Protein AF-A0A977KBN5-F1 (afdb_monomer)

pLDDT: mean 91.45, std 11.01, range [51.0, 98.81]

Nearest PDB structures (foldseek):
  2dc1-assembly1_B  TM=8.753E-01  e=9.098E-17  Archaeoglobus fulgidus
  1j5p-assembly1_A  TM=8.127E-01  e=2.759E-17  Thermotoga maritima
  4nhe-assembly2_C  TM=5.218E-01  e=1.752E-06  Streptococcus pneumoniae TIGR4
  5b3v-assembly3_C  TM=4.723E-01  e=5.776E-06  Synechocystis sp. PCC 6803 substr. Kazusa
  3uuw-assembly1_D  TM=4.488E-01  e=6.131E-06  Clostridioides difficile 630

Organism: NCBI:txid940294

Radius of gyration: 18.59 Å; Cα contacts (8 Å, |Δi|>4): 564; chains: 1; bounding box: 51×38×51 Å

Solvent-accessible surface area (backbone atoms only — not comparable to full-atom values): 14218 Å² total; per-residue (Å²): 131,39,30,37,35,31,35,24,58,49,75,49,45,50,50,47,47,51,34,38,75,72,63,77,42,85,65,77,43,47,36,34,32,56,60,68,75,44,49,53,58,45,33,76,68,37,74,80,58,39,79,49,54,70,83,57,52,46,76,45,72,45,51,32,32,44,38,53,54,43,62,74,52,43,70,64,45,51,62,43,32,20,57,51,39,17,37,32,38,39,59,56,37,16,59,58,46,37,64,69,56,37,50,50,50,52,53,39,28,72,74,38,66,11,44,82,42,68,40,48,30,70,57,74,65,43,46,61,39,37,72,46,38,83,45,90,75,50,43,46,38,40,37,44,36,28,27,46,81,70,41,43,68,61,32,54,75,70,71,49,85,76,68,89,79,56,85,66,71,42,78,77,42,76,44,58,38,43,64,47,25,62,73,47,68,67,80,53,23,40,56,42,35,52,29,62,31,37,74,43,83,33,42,29,35,38,30,32,24,67,87,47,93,31,40,35,30,35,35,40,40,40,44,100,88,49,77,49,77,47,75,50,76,35,60,40,37,90,94,42,64,65,42,43,53,52,36,32,55,25,46,49,55,47,48,42,47,63,59,66,61,55,92,75,78,88,106

Structure (mmCIF, N/CA/C/O backbone):
data_AF-A0A977KBN5-F1
#
_entry.id   AF-A0A977KBN5-F1
#
loop_
_atom_site.group_PDB
_atom_site.id
_atom_site.type_symbol
_atom_site.label_atom_id
_atom_site.label_alt_id
_atom_site.label_comp_id
_atom_site.label_asym_id
_atom_site.label_entity_id
_atom_site.label_seq_id
_atom_site.pdbx_PDB_ins_code
_atom_site.Cartn_x
_atom_site.Cartn_y
_atom_site.Cartn_z
_atom_site.occupancy
_atom_site.B_iso_or_equiv
_atom_site.auth_seq_id
_atom_site.auth_comp_id
_atom_site.auth_asym_id
_atom_site.auth_atom_id
_atom_site.pdbx_PDB_model_num
ATOM 1 N N . MET A 1 1 ? -20.636 4.079 15.190 1.00 85.38 1 MET A N 1
ATOM 2 C CA . MET A 1 1 ? -19.446 4.882 15.529 1.00 85.38 1 MET A CA 1
ATOM 3 C C . MET A 1 1 ? -18.318 4.422 14.620 1.00 85.38 1 MET A C 1
ATOM 5 O O . MET A 1 1 ? -18.136 3.218 14.506 1.00 85.38 1 MET A O 1
ATOM 9 N N . ARG A 1 2 ? -17.652 5.342 13.920 1.00 94.06 2 ARG A N 1
ATOM 10 C CA . ARG A 1 2 ? -16.531 5.088 13.007 1.00 94.06 2 ARG A CA 1
ATOM 11 C C . ARG A 1 2 ? -15.238 5.096 13.806 1.00 94.06 2 ARG A C 1
ATOM 13 O O . ARG A 1 2 ? -14.757 6.161 14.191 1.00 94.06 2 ARG A O 1
ATOM 20 N N . GLU A 1 3 ? -14.712 3.912 14.069 1.00 97.44 3 GLU A N 1
ATOM 21 C CA . GLU A 1 3 ? -13.461 3.725 14.801 1.00 97.44 3 GLU A CA 1
ATOM 22 C C . GLU A 1 3 ? -12.365 3.303 13.816 1.00 97.44 3 GLU A C 1
ATOM 24 O O . GLU A 1 3 ? -12.532 2.326 13.082 1.00 97.44 3 GLU A O 1
ATOM 29 N N . LEU A 1 4 ? -11.267 4.059 13.771 1.00 98.56 4 LEU A N 1
ATOM 30 C CA . LEU A 1 4 ? -10.108 3.793 12.914 1.00 98.56 4 LEU A CA 1
ATOM 31 C C . LEU A 1 4 ? -8.922 3.375 13.776 1.00 98.56 4 LEU A C 1
ATOM 33 O O . LEU A 1 4 ? -8.554 4.109 14.692 1.00 98.56 4 LEU A O 1
ATOM 37 N N . LEU A 1 5 ? -8.292 2.253 13.440 1.00 98.81 5 LEU A N 1
ATOM 38 C CA . LEU A 1 5 ? -6.972 1.895 13.949 1.00 98.81 5 LEU A CA 1
ATOM 39 C C . LEU A 1 5 ? -5.894 2.251 12.918 1.00 98.81 5 LEU A C 1
ATOM 41 O O . LEU A 1 5 ? -5.964 1.802 11.776 1.00 98.81 5 LEU A O 1
ATOM 45 N N . LEU A 1 6 ? -4.877 3.003 13.335 1.00 98.75 6 LEU A N 1
ATOM 46 C CA . LEU A 1 6 ? -3.609 3.157 12.623 1.00 98.75 6 LEU A CA 1
ATOM 47 C C . LEU A 1 6 ? -2.600 2.157 13.202 1.00 98.75 6 LEU A C 1
ATOM 49 O O . LEU A 1 6 ? -2.146 2.306 14.336 1.00 98.75 6 LEU A O 1
ATOM 53 N N . PHE A 1 7 ? -2.282 1.109 12.448 1.00 98.56 7 PHE A N 1
ATOM 54 C CA . PHE A 1 7 ? -1.290 0.113 12.840 1.00 98.56 7 PHE A CA 1
ATOM 55 C C . PHE A 1 7 ? 0.046 0.469 12.175 1.00 98.56 7 PHE A C 1
ATOM 57 O O . PHE A 1 7 ? 0.251 0.182 10.995 1.00 98.56 7 PHE A O 1
ATOM 64 N N . GLY A 1 8 ? 0.914 1.149 12.929 1.00 97.00 8 GLY A N 1
ATOM 65 C CA . GLY A 1 8 ? 2.086 1.897 12.456 1.00 97.00 8 GLY A CA 1
ATOM 66 C C . GLY A 1 8 ? 1.813 3.405 12.311 1.00 97.00 8 GLY A C 1
ATOM 67 O O . GLY A 1 8 ? 0.686 3.813 12.022 1.00 97.00 8 GLY A O 1
ATOM 68 N N . LEU A 1 9 ? 2.840 4.247 12.504 1.00 94.94 9 LEU A N 1
ATOM 69 C CA . LEU A 1 9 ? 2.752 5.715 12.403 1.00 94.94 9 LEU A CA 1
ATOM 70 C C . LEU A 1 9 ? 3.943 6.335 11.643 1.00 94.94 9 LEU A C 1
ATOM 72 O O . LEU A 1 9 ? 4.607 7.263 12.103 1.00 94.94 9 LEU A O 1
ATOM 76 N N . GLY A 1 10 ? 4.160 5.862 10.414 1.00 92.62 10 GLY A N 1
ATOM 77 C CA . GLY A 1 10 ? 5.059 6.513 9.455 1.00 92.62 10 GLY A CA 1
ATOM 78 C C . GLY A 1 10 ? 4.461 7.772 8.791 1.00 92.62 10 GLY A C 1
ATOM 79 O O . GLY A 1 10 ? 3.348 8.189 9.132 1.00 92.62 10 GLY A O 1
ATOM 80 N N . PRO A 1 11 ? 5.141 8.342 7.774 1.00 94.25 11 PRO A N 1
ATOM 81 C CA . PRO A 1 11 ? 4.711 9.563 7.074 1.00 94.25 11 PRO A CA 1
ATOM 82 C C . PRO A 1 11 ? 3.263 9.514 6.560 1.00 94.25 11 PRO A C 1
ATOM 84 O O . PRO A 1 11 ? 2.493 10.460 6.726 1.00 94.25 11 PRO A O 1
ATOM 87 N N . ILE A 1 12 ? 2.849 8.360 6.023 1.00 95.12 12 ILE A N 1
ATOM 88 C CA . ILE A 1 12 ? 1.475 8.115 5.557 1.00 95.12 12 ILE A CA 1
ATOM 89 C C . ILE A 1 12 ? 0.460 8.241 6.703 1.00 95.12 12 ILE A C 1
ATOM 91 O O . ILE A 1 12 ? -0.580 8.876 6.535 1.00 95.12 12 ILE A O 1
ATOM 95 N N . GLY A 1 13 ? 0.755 7.661 7.870 1.00 96.69 13 GLY A N 1
ATOM 96 C CA . GLY A 1 13 ? -0.127 7.712 9.037 1.00 96.69 13 GLY A CA 1
ATOM 97 C C . GLY A 1 13 ? -0.295 9.135 9.563 1.00 96.69 13 GLY A C 1
ATOM 98 O O . GLY A 1 13 ? -1.413 9.561 9.849 1.00 96.69 13 GLY A O 1
ATOM 99 N N . LEU A 1 14 ? 0.797 9.903 9.612 1.00 96.75 14 LEU A N 1
ATOM 100 C CA . LEU A 1 14 ? 0.758 11.309 10.017 1.00 96.75 14 LEU A CA 1
ATOM 101 C C . LEU A 1 14 ? -0.065 12.160 9.040 1.00 96.75 14 LEU A C 1
ATOM 103 O O . LEU A 1 14 ? -0.866 12.986 9.481 1.00 96.75 14 LEU A O 1
ATOM 107 N N . GLU A 1 15 ? 0.060 11.936 7.731 1.00 97.00 15 GLU A N 1
ATOM 108 C CA . GLU A 1 15 ? -0.753 12.645 6.736 1.00 97.00 15 GLU A CA 1
ATOM 109 C C . GLU A 1 15 ? -2.242 12.272 6.841 1.00 97.00 15 GLU A C 1
ATOM 111 O O . GLU A 1 15 ? -3.109 13.141 6.730 1.00 97.00 15 GLU A O 1
ATOM 116 N N . VAL A 1 16 ? -2.561 11.012 7.163 1.00 97.81 16 VAL A N 1
ATOM 117 C CA . VAL A 1 16 ? -3.941 10.596 7.461 1.00 97.81 16 VAL A CA 1
ATOM 118 C C . VAL A 1 16 ? -4.491 11.340 8.680 1.00 97.81 16 VAL A C 1
ATOM 120 O O . VAL A 1 16 ? -5.616 11.840 8.632 1.00 97.81 16 VAL A O 1
ATOM 123 N N . LEU A 1 17 ? -3.703 11.499 9.747 1.00 98.19 17 LEU A N 1
ATOM 124 C CA . LEU A 1 17 ? -4.104 12.296 10.912 1.00 98.19 17 LEU A CA 1
ATOM 125 C C . LEU A 1 17 ? -4.353 13.765 10.542 1.00 98.19 17 LEU A C 1
ATOM 127 O O . LEU A 1 17 ? -5.356 14.339 10.968 1.00 98.19 17 LEU A O 1
ATOM 131 N N . ARG A 1 18 ? -3.501 14.367 9.701 1.00 97.50 18 ARG A N 1
ATOM 132 C CA . ARG A 1 18 ? -3.706 15.739 9.193 1.00 97.50 18 ARG A CA 1
ATOM 133 C C . ARG A 1 18 ? -4.971 15.861 8.351 1.00 97.50 18 ARG A C 1
ATOM 135 O O . ARG A 1 18 ? -5.663 16.873 8.416 1.00 97.50 18 ARG A O 1
ATOM 142 N N . ALA A 1 19 ? -5.297 14.849 7.559 1.00 96.88 19 ALA A N 1
ATOM 143 C CA . ALA A 1 19 ? -6.531 14.833 6.788 1.00 96.88 19 ALA A CA 1
ATOM 144 C C . ALA A 1 19 ? -7.772 14.747 7.693 1.00 96.88 19 ALA A C 1
ATOM 146 O O . ALA A 1 19 ? -8.770 15.416 7.418 1.00 96.88 19 ALA A O 1
ATOM 147 N N . ILE A 1 20 ? -7.700 13.997 8.798 1.00 97.12 20 ILE A N 1
ATOM 148 C CA . ILE A 1 20 ? -8.765 13.944 9.812 1.00 97.12 20 ILE A CA 1
ATOM 149 C C . ILE A 1 20 ? -8.960 15.321 10.461 1.00 97.12 20 ILE A C 1
ATOM 151 O O . ILE A 1 20 ? -10.093 15.794 10.538 1.00 97.12 20 ILE A O 1
ATOM 155 N N . THR A 1 21 ? -7.887 16.013 10.869 1.00 97.44 21 THR A N 1
ATOM 156 C CA . THR A 1 21 ? -8.008 17.352 11.487 1.00 97.44 21 THR A CA 1
ATOM 157 C C . THR A 1 21 ? -8.544 18.410 10.525 1.00 97.44 21 THR A C 1
ATOM 159 O O . THR A 1 21 ? -9.256 19.317 10.949 1.00 97.44 21 THR A O 1
ATOM 162 N N . LYS A 1 22 ? -8.272 18.263 9.224 1.00 96.94 22 LYS A N 1
ATOM 163 C CA . LYS A 1 22 ? -8.835 19.096 8.148 1.00 96.94 22 LYS A CA 1
ATOM 164 C C . LYS A 1 22 ? -10.270 18.712 7.752 1.00 96.94 22 LYS A C 1
ATOM 166 O O . LYS A 1 22 ? -10.846 19.358 6.882 1.00 96.94 22 LYS A O 1
ATOM 171 N N . GLY A 1 23 ? -10.850 17.664 8.342 1.00 94.62 23 GLY A N 1
ATOM 172 C CA . GLY A 1 23 ? -12.210 17.204 8.040 1.00 94.62 23 GLY A CA 1
ATOM 173 C C . GLY A 1 23 ? -12.362 16.455 6.710 1.00 94.62 23 GLY A C 1
ATOM 174 O O . GLY A 1 23 ? -13.486 16.261 6.250 1.00 94.62 23 GLY A O 1
ATOM 175 N N . LEU A 1 24 ? -11.259 16.018 6.092 1.00 94.19 24 LEU A N 1
ATOM 176 C CA . LEU A 1 24 ? -11.269 15.260 4.832 1.00 94.19 24 LEU A CA 1
ATOM 177 C C . LEU A 1 24 ? -11.676 13.791 5.021 1.00 94.19 24 LEU A C 1
ATOM 179 O O . LEU A 1 24 ? -12.119 13.151 4.066 1.00 94.19 24 LEU A O 1
ATOM 183 N N . LEU A 1 25 ? -11.532 13.271 6.242 1.00 94.31 25 LEU A N 1
ATOM 184 C CA . LEU A 1 25 ? -11.964 11.937 6.643 1.00 94.31 25 LEU A CA 1
ATOM 185 C C . LEU A 1 25 ? -12.726 12.030 7.965 1.00 94.31 25 LEU A C 1
ATOM 187 O O . LEU A 1 25 ? -12.180 12.492 8.969 1.00 94.31 25 LEU A O 1
ATOM 191 N N . LYS A 1 26 ? -13.985 11.587 7.980 1.00 93.38 26 LYS A N 1
ATOM 192 C CA . LYS A 1 26 ? -14.812 11.640 9.188 1.00 93.38 26 LYS A CA 1
ATOM 193 C C . LYS A 1 26 ? -14.632 10.374 10.027 1.00 93.38 26 LYS A C 1
ATOM 195 O O . LYS A 1 26 ? -15.074 9.295 9.637 1.00 93.38 26 LYS A O 1
ATOM 200 N N . VAL A 1 27 ? -14.042 10.527 11.209 1.00 95.81 27 VAL A N 1
ATOM 201 C CA . VAL A 1 27 ? -13.802 9.443 12.173 1.00 95.81 27 VAL A CA 1
ATOM 202 C C . VAL A 1 27 ? -14.256 9.896 13.559 1.00 95.81 27 VAL A C 1
ATOM 204 O O . VAL A 1 27 ? -14.029 11.045 13.931 1.00 95.81 27 VAL A O 1
ATOM 207 N N . ASP A 1 28 ? -14.898 9.010 14.320 1.00 96.62 28 ASP A N 1
ATOM 208 C CA . ASP A 1 28 ? -15.404 9.334 15.659 1.00 96.62 28 ASP A CA 1
ATOM 209 C C . ASP A 1 28 ? -14.343 9.057 16.743 1.00 96.62 28 ASP A C 1
ATOM 211 O O . ASP A 1 28 ? -14.229 9.818 17.704 1.00 96.62 28 ASP A O 1
ATOM 215 N N . LYS A 1 29 ? -13.532 8.000 16.574 1.00 98.06 29 LYS A N 1
ATOM 216 C CA . LYS A 1 29 ? -12.355 7.709 17.411 1.00 98.06 29 LYS A CA 1
ATOM 217 C C . LYS A 1 29 ? -11.191 7.184 16.581 1.00 98.06 29 LYS A C 1
ATOM 219 O O . LYS A 1 29 ? -11.383 6.344 15.702 1.00 98.06 29 LYS A O 1
ATOM 224 N N . VAL A 1 30 ? -9.987 7.642 16.913 1.00 98.56 30 VAL A N 1
ATOM 225 C CA . VAL A 1 30 ? -8.745 7.186 16.285 1.00 98.56 30 VAL A CA 1
ATOM 226 C C . VAL A 1 30 ? -7.883 6.503 17.334 1.00 98.56 30 VAL A C 1
ATOM 228 O O . VAL A 1 30 ? -7.583 7.085 18.379 1.00 98.56 30 VAL A O 1
ATOM 231 N N . TYR A 1 31 ? -7.489 5.278 17.020 1.00 98.69 31 TYR A N 1
ATOM 232 C CA . TYR A 1 31 ? -6.563 4.465 17.784 1.00 98.69 31 TYR A CA 1
ATOM 233 C C . TYR A 1 31 ? -5.248 4.348 17.018 1.00 98.69 31 TYR A C 1
ATOM 235 O O . TYR A 1 31 ? -5.253 4.360 15.785 1.00 98.69 31 TYR A O 1
ATOM 243 N N . ALA A 1 32 ?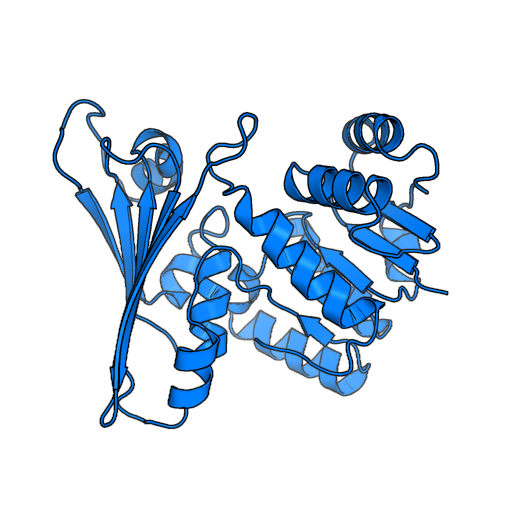 -4.133 4.200 17.722 1.00 98.62 32 ALA A N 1
ATOM 244 C CA . ALA A 1 32 ? -2.851 3.895 17.107 1.00 98.62 32 ALA A CA 1
ATOM 245 C C . ALA A 1 32 ? -2.061 2.868 17.909 1.00 98.62 32 ALA A C 1
ATOM 247 O O . ALA A 1 32 ? -2.086 2.867 19.138 1.00 98.62 32 ALA A O 1
ATOM 248 N N . VAL A 1 33 ? -1.330 2.038 17.175 1.00 98.44 33 VAL A N 1
ATOM 249 C CA . VAL A 1 33 ? -0.325 1.114 17.696 1.00 98.44 33 VAL A CA 1
ATOM 250 C C . VAL A 1 33 ? 0.974 1.425 16.966 1.00 98.44 33 VAL A C 1
ATOM 252 O O . VAL A 1 33 ? 1.059 1.231 15.753 1.00 98.44 33 VAL A O 1
ATOM 255 N N . ALA A 1 34 ? 1.957 1.966 17.677 1.00 97.50 34 ALA A N 1
ATOM 256 C CA . ALA A 1 34 ? 3.258 2.352 17.136 1.00 97.50 34 ALA A CA 1
ATOM 257 C C . ALA A 1 34 ? 4.261 2.561 18.286 1.00 97.50 34 ALA A C 1
ATOM 259 O O . ALA A 1 34 ? 3.838 2.678 19.439 1.00 97.50 34 ALA A O 1
ATOM 260 N N . PRO A 1 35 ? 5.576 2.659 18.013 1.00 95.88 35 PRO A N 1
ATOM 261 C CA . PRO A 1 35 ? 6.551 3.068 19.017 1.00 95.88 35 PRO A CA 1
ATOM 262 C C . PRO A 1 35 ? 6.165 4.386 19.703 1.00 95.88 35 PRO A C 1
ATOM 264 O O . PRO A 1 35 ? 5.672 5.317 19.063 1.00 95.88 35 PRO A O 1
ATOM 267 N N . HIS A 1 36 ? 6.468 4.503 20.997 1.00 93.50 36 HIS A N 1
ATOM 268 C CA . HIS A 1 36 ? 6.061 5.648 21.821 1.00 93.50 36 HIS A CA 1
ATOM 269 C C . HIS A 1 36 ? 6.465 7.016 21.232 1.00 93.50 36 HIS A C 1
ATOM 271 O O . HIS A 1 36 ? 5.697 7.976 21.275 1.00 93.50 36 HIS A O 1
ATOM 277 N N . ALA A 1 37 ? 7.648 7.102 20.613 1.00 94.06 37 ALA A N 1
ATOM 278 C CA . ALA A 1 37 ? 8.122 8.326 19.963 1.00 94.06 37 ALA A CA 1
ATOM 279 C C . ALA A 1 37 ? 7.262 8.746 18.753 1.00 94.06 37 ALA A C 1
ATOM 281 O O . ALA A 1 37 ? 7.086 9.940 18.507 1.00 94.06 37 ALA A O 1
ATOM 282 N N . GLU A 1 38 ? 6.709 7.790 18.003 1.00 95.69 38 GLU A N 1
ATOM 283 C CA . GLU A 1 38 ? 5.802 8.069 16.883 1.00 95.69 38 GLU A CA 1
ATOM 284 C C . GLU A 1 38 ? 4.421 8.497 17.389 1.00 95.69 38 GLU A C 1
ATOM 286 O O . GLU A 1 38 ? 3.838 9.448 16.864 1.00 95.69 38 GLU A O 1
ATOM 291 N N . ILE A 1 39 ? 3.931 7.867 18.463 1.00 97.75 39 ILE A N 1
ATOM 292 C CA . ILE A 1 39 ? 2.679 8.256 19.128 1.00 97.75 39 ILE A CA 1
ATOM 293 C C . ILE A 1 39 ? 2.755 9.698 19.644 1.00 97.75 39 ILE A C 1
ATOM 295 O O . ILE A 1 39 ? 1.794 10.453 19.484 1.00 97.75 39 ILE A O 1
ATOM 299 N N . ALA A 1 40 ? 3.885 10.105 20.232 1.00 96.69 40 ALA A N 1
ATOM 300 C CA . ALA A 1 40 ? 4.083 11.473 20.709 1.00 96.69 40 ALA A CA 1
ATOM 301 C C . ALA A 1 40 ? 3.909 12.499 19.573 1.00 96.69 40 ALA A C 1
ATOM 303 O O . ALA A 1 40 ? 3.083 13.404 19.691 1.00 96.69 40 ALA A O 1
ATOM 304 N N . LYS A 1 41 ? 4.584 12.290 18.433 1.00 95.88 41 LYS A N 1
ATOM 305 C CA . LYS A 1 41 ? 4.429 13.128 17.227 1.00 95.88 41 LYS A CA 1
ATOM 306 C C . LYS A 1 41 ? 2.994 13.121 16.702 1.00 95.88 41 LYS A C 1
ATOM 308 O O . LYS A 1 41 ? 2.455 14.154 16.317 1.00 95.88 41 LYS A O 1
ATOM 313 N N . ALA A 1 42 ? 2.345 11.961 16.694 1.00 97.69 42 ALA A N 1
ATOM 314 C CA . ALA A 1 42 ? 0.967 11.836 16.240 1.00 97.69 42 ALA A CA 1
ATOM 315 C C . ALA A 1 42 ? -0.026 12.591 17.143 1.00 97.69 42 ALA A C 1
ATOM 317 O O . ALA A 1 42 ? -0.985 13.176 16.635 1.00 97.69 42 ALA A O 1
ATOM 318 N N . ARG A 1 43 ? 0.220 12.650 18.459 1.00 98.25 43 ARG A N 1
ATOM 319 C CA . ARG A 1 43 ? -0.583 13.431 19.417 1.00 98.25 43 ARG A CA 1
ATOM 320 C C . ARG A 1 43 ? -0.421 14.942 19.250 1.00 98.25 43 ARG A C 1
ATOM 322 O O . ARG A 1 43 ? -1.373 15.662 19.534 1.00 98.25 43 ARG A O 1
ATOM 329 N N . GLU A 1 44 ? 0.710 15.428 18.738 1.00 97.88 44 GLU A N 1
ATOM 330 C CA . GLU A 1 44 ? 0.848 16.844 18.349 1.00 97.88 44 GLU A CA 1
ATOM 331 C C . GLU A 1 44 ? -0.116 17.215 17.209 1.00 97.88 44 GLU A C 1
ATOM 333 O O . GLU A 1 44 ? -0.614 18.337 17.148 1.00 97.88 44 GLU A O 1
ATOM 338 N N . ILE A 1 45 ? -0.417 16.262 16.319 1.00 98.00 45 ILE A N 1
ATOM 339 C CA . ILE A 1 45 ? -1.364 16.441 15.210 1.00 98.00 45 ILE A CA 1
ATOM 340 C C . ILE A 1 45 ? -2.801 16.236 15.692 1.00 98.00 45 ILE A C 1
ATOM 342 O O . ILE A 1 45 ? -3.674 17.057 15.414 1.00 98.00 45 ILE A O 1
ATOM 346 N N . LEU A 1 46 ? -3.056 15.134 16.400 1.00 98.00 46 LEU A N 1
ATOM 347 C CA . LEU A 1 46 ? -4.371 14.750 16.901 1.00 98.00 46 LEU A CA 1
ATOM 348 C C . LEU A 1 46 ? -4.289 14.429 18.405 1.00 98.00 46 LEU A C 1
ATOM 350 O O . LEU A 1 46 ? -4.130 13.264 18.774 1.00 98.00 46 LEU A O 1
ATOM 354 N N . PRO A 1 47 ? -4.481 15.421 19.297 1.00 97.69 47 PRO A N 1
ATOM 355 C CA . PRO A 1 47 ? -4.345 15.224 20.747 1.00 97.69 47 PRO A CA 1
ATOM 356 C C . PRO A 1 47 ? -5.281 14.169 21.351 1.00 97.69 47 PRO A C 1
ATOM 358 O O . PRO A 1 47 ? -5.008 13.631 22.419 1.00 97.69 47 PRO A O 1
ATOM 361 N N . LYS A 1 48 ? -6.392 13.861 20.669 1.00 96.69 48 LYS A N 1
ATOM 362 C CA . LYS A 1 48 ? -7.380 12.851 21.087 1.00 96.69 48 LYS A CA 1
ATOM 363 C C . LYS A 1 48 ? -7.026 11.418 20.654 1.00 96.69 48 LYS A C 1
ATOM 365 O O . LYS A 1 48 ? -7.855 10.529 20.827 1.00 96.69 48 LYS A O 1
ATOM 370 N N . LEU A 1 49 ? -5.851 11.193 20.062 1.00 98.31 49 LEU A N 1
ATOM 371 C CA . LEU A 1 49 ? -5.393 9.869 19.645 1.00 98.31 49 LEU A CA 1
ATOM 372 C C . LEU A 1 49 ? -5.248 8.925 20.849 1.00 98.31 49 LEU A C 1
ATOM 374 O O . LEU A 1 49 ? -4.552 9.235 21.821 1.00 98.31 49 LEU A O 1
ATOM 378 N N . ILE A 1 50 ? -5.875 7.754 20.749 1.00 98.44 50 ILE A N 1
ATOM 379 C CA . ILE A 1 50 ? -5.828 6.710 21.773 1.00 98.44 50 ILE A CA 1
ATOM 380 C C . ILE A 1 50 ? -4.726 5.716 21.403 1.00 98.44 50 ILE A C 1
ATOM 382 O O . ILE A 1 50 ? -4.756 5.108 20.339 1.00 98.44 50 ILE A O 1
ATOM 386 N N . GLU A 1 51 ? -3.747 5.554 22.279 1.00 98.38 51 GLU A N 1
ATOM 387 C CA . GLU A 1 51 ? -2.675 4.569 22.115 1.00 98.38 51 GLU A CA 1
ATOM 388 C C . GLU A 1 51 ? -3.168 3.203 22.595 1.00 98.38 51 GLU A C 1
ATOM 390 O O . GLU A 1 51 ? -3.850 3.119 23.619 1.00 98.38 51 GLU A O 1
ATOM 395 N N . LEU A 1 52 ? -2.857 2.153 21.838 1.00 98.19 52 LEU A N 1
ATOM 396 C CA . LEU A 1 52 ? -3.144 0.767 22.186 1.00 98.19 52 LEU A CA 1
ATOM 397 C C . LEU A 1 52 ? -1.874 -0.071 22.088 1.00 98.19 52 LEU A C 1
ATOM 399 O O . LEU A 1 52 ? -1.037 0.147 21.213 1.00 98.19 52 LEU A O 1
ATOM 403 N N . ASP A 1 53 ? -1.809 -1.101 22.924 1.00 97.31 53 ASP A N 1
ATOM 404 C CA . ASP A 1 53 ? -0.877 -2.202 22.732 1.00 97.31 53 ASP A CA 1
ATOM 405 C C . ASP A 1 53 ? -1.351 -3.125 21.605 1.00 97.31 53 ASP A C 1
ATOM 407 O O . ASP A 1 53 ? -2.553 -3.321 21.383 1.00 97.31 53 ASP A O 1
ATOM 411 N N . GLU A 1 54 ? -0.393 -3.764 20.939 1.00 96.94 54 GLU A N 1
ATOM 412 C CA . GLU A 1 54 ? -0.630 -4.740 19.874 1.00 96.94 54 GLU A CA 1
ATOM 413 C C . GLU A 1 54 ? -1.587 -5.865 20.314 1.00 96.94 54 GLU A C 1
ATOM 415 O O . GLU A 1 54 ? -2.543 -6.187 19.603 1.00 96.94 54 GLU A O 1
ATOM 420 N N . ASP A 1 55 ? -1.389 -6.407 21.520 1.00 95.69 55 ASP A N 1
ATOM 421 C CA . ASP A 1 55 ? -2.185 -7.510 22.084 1.00 95.69 55 ASP A CA 1
ATOM 422 C C . ASP A 1 55 ? -3.617 -7.119 22.462 1.00 95.69 55 ASP A C 1
ATOM 424 O O . ASP A 1 55 ? -4.498 -7.982 22.579 1.00 95.69 55 ASP A O 1
ATOM 428 N N . VAL A 1 56 ? -3.855 -5.826 22.685 1.00 97.94 56 VAL A N 1
ATOM 429 C CA . VAL A 1 56 ? -5.191 -5.277 22.926 1.00 97.94 56 VAL A CA 1
ATOM 430 C C . VAL A 1 56 ? -5.873 -5.024 21.588 1.00 97.94 56 VAL A C 1
ATOM 432 O O . VAL A 1 56 ? -7.009 -5.457 21.386 1.00 97.94 56 VAL A O 1
ATOM 435 N N . ALA A 1 57 ? -5.165 -4.396 20.647 1.00 98.00 57 ALA A N 1
ATOM 436 C CA . ALA A 1 57 ? -5.701 -4.032 19.343 1.00 98.00 57 ALA A CA 1
ATOM 437 C C . ALA A 1 57 ? -6.242 -5.245 18.567 1.00 98.00 57 ALA A C 1
ATOM 439 O O . ALA A 1 57 ? -7.336 -5.177 18.011 1.00 98.00 57 ALA A O 1
ATOM 440 N N . VAL A 1 58 ? -5.540 -6.384 18.573 1.00 97.69 58 VAL A N 1
ATOM 441 C CA . VAL A 1 58 ? -5.975 -7.599 17.845 1.00 97.69 58 VAL A CA 1
ATOM 442 C C . VAL A 1 58 ? -7.228 -8.272 18.400 1.00 97.69 58 VAL A C 1
ATOM 444 O O . VAL A 1 58 ? -7.767 -9.171 17.760 1.00 97.69 58 VAL A O 1
ATOM 447 N N . LYS A 1 59 ? -7.694 -7.871 19.586 1.00 97.50 59 LYS A N 1
ATOM 448 C CA . LYS A 1 59 ? -8.927 -8.381 20.210 1.00 97.50 59 LYS A CA 1
ATOM 449 C C . LYS A 1 59 ? -10.120 -7.458 19.969 1.00 97.50 59 LYS A C 1
ATOM 451 O O . LYS A 1 59 ? -11.227 -7.761 20.406 1.00 97.50 59 LYS A O 1
ATOM 456 N N . MET A 1 60 ? -9.897 -6.322 19.311 1.00 97.81 60 MET A N 1
ATOM 457 C CA . MET A 1 60 ? -10.912 -5.312 19.053 1.00 97.81 60 MET A CA 1
ATOM 458 C C . MET A 1 60 ? -11.419 -5.378 17.612 1.00 97.81 60 MET A C 1
ATOM 460 O O . MET A 1 60 ? -10.725 -5.800 16.680 1.00 97.81 60 MET A O 1
ATOM 464 N N . LYS A 1 61 ? -12.652 -4.903 17.434 1.00 97.00 61 LYS A N 1
ATOM 465 C CA . LYS A 1 61 ? -13.254 -4.676 16.125 1.00 97.00 61 LYS A CA 1
ATOM 466 C C . LYS A 1 61 ? -13.361 -3.178 15.870 1.00 97.00 61 LYS A C 1
ATOM 468 O O . LYS A 1 61 ? -14.086 -2.478 16.567 1.00 97.00 61 LYS A O 1
ATOM 473 N N . PHE A 1 62 ? -12.670 -2.725 14.839 1.00 97.75 62 PHE A N 1
ATOM 474 C CA . PHE A 1 62 ? -12.688 -1.371 14.312 1.00 97.75 62 PHE A CA 1
ATOM 475 C C . PHE A 1 62 ? -13.568 -1.304 13.061 1.00 97.75 62 PHE A C 1
ATOM 477 O O . PHE A 1 62 ? -13.905 -2.315 12.440 1.00 97.75 62 PHE A O 1
ATOM 484 N N . SER A 1 63 ? -13.944 -0.091 12.664 1.00 95.88 63 SER A N 1
ATOM 485 C CA . SER A 1 63 ? -14.601 0.137 11.373 1.00 95.88 63 SER A CA 1
ATOM 486 C C . SER A 1 63 ? -13.609 0.004 10.214 1.00 95.88 63 SER A C 1
ATOM 488 O O . SER A 1 63 ? -13.973 -0.488 9.149 1.00 95.88 63 SER A O 1
ATOM 490 N N . ALA A 1 64 ? -12.356 0.404 10.433 1.00 97.81 64 ALA A N 1
ATOM 491 C CA . ALA A 1 64 ? -11.250 0.185 9.512 1.00 97.81 64 ALA A CA 1
ATOM 492 C C . ALA A 1 64 ? -9.921 0.079 10.273 1.00 97.81 64 ALA A C 1
ATOM 494 O O . ALA A 1 64 ? -9.735 0.719 11.310 1.00 97.81 64 ALA A O 1
ATOM 495 N N . VAL A 1 65 ? -8.986 -0.689 9.720 1.00 98.69 65 VAL A N 1
ATOM 496 C CA . VAL A 1 65 ? -7.584 -0.740 10.150 1.00 98.69 65 VAL A CA 1
ATOM 497 C C . VAL A 1 65 ? -6.727 -0.266 8.983 1.00 98.69 65 VAL A C 1
ATOM 499 O O . VAL A 1 65 ? -6.787 -0.870 7.919 1.00 98.69 65 VAL A O 1
ATOM 502 N N . LEU A 1 66 ? -5.938 0.794 9.150 1.00 98.69 66 LEU A N 1
ATOM 503 C CA . LEU A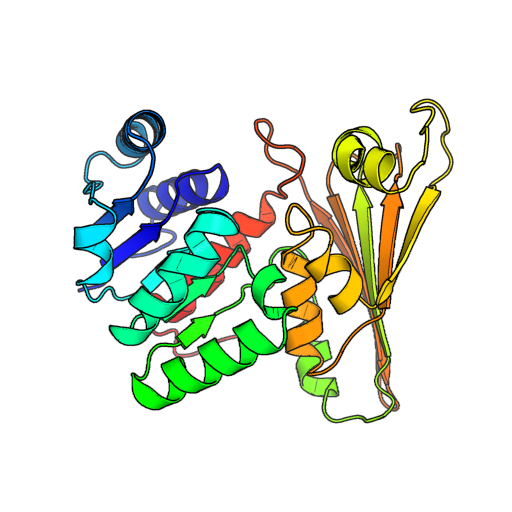 1 66 ? -4.872 1.141 8.210 1.00 98.69 66 LEU A CA 1
ATOM 504 C C . LEU A 1 66 ? -3.584 0.457 8.666 1.00 98.69 66 LEU A C 1
ATOM 506 O O . LEU A 1 66 ? -3.026 0.829 9.696 1.00 98.69 66 LEU A O 1
ATOM 510 N N . GLU A 1 67 ? -3.116 -0.529 7.907 1.00 98.12 67 GLU A N 1
ATOM 511 C CA . GLU A 1 67 ? -1.836 -1.194 8.149 1.00 98.12 67 GLU A CA 1
ATOM 512 C C . GLU A 1 67 ? -0.722 -0.476 7.384 1.00 98.12 67 GLU A C 1
ATOM 514 O O . GLU A 1 67 ? -0.750 -0.411 6.154 1.00 98.12 67 GLU A O 1
ATOM 519 N N . ILE A 1 68 ? 0.245 0.050 8.139 1.00 95.50 68 ILE A N 1
ATOM 520 C CA . ILE A 1 68 ? 1.485 0.704 7.691 1.00 95.50 68 ILE A CA 1
ATOM 521 C C . ILE A 1 68 ? 2.653 0.360 8.638 1.00 95.50 68 ILE A C 1
ATOM 523 O O . ILE A 1 68 ? 3.527 1.189 8.890 1.00 95.50 68 ILE A O 1
ATOM 527 N N . ALA A 1 69 ? 2.662 -0.852 9.197 1.00 94.56 69 ALA A N 1
ATOM 528 C CA . ALA A 1 69 ? 3.634 -1.285 10.208 1.00 94.56 69 ALA A CA 1
ATOM 529 C C . ALA A 1 69 ? 4.850 -2.013 9.605 1.00 94.56 69 ALA A C 1
ATOM 531 O O . ALA A 1 69 ? 5.792 -2.362 10.320 1.00 94.56 69 ALA A O 1
ATOM 532 N N . GLY A 1 70 ? 4.843 -2.241 8.290 1.00 92.12 70 GLY A N 1
ATOM 533 C CA . GLY A 1 70 ? 5.905 -2.942 7.575 1.00 92.12 70 GLY A CA 1
ATOM 534 C C . GLY A 1 70 ? 5.750 -4.468 7.608 1.00 92.12 70 GLY A C 1
ATOM 535 O O . GLY A 1 70 ? 4.896 -5.003 8.315 1.00 92.12 70 GLY A O 1
ATOM 536 N N . PRO A 1 71 ? 6.567 -5.201 6.829 1.00 91.38 71 PRO A N 1
ATOM 537 C CA . PRO A 1 71 ? 6.264 -6.581 6.441 1.00 91.38 71 PRO A CA 1
ATOM 538 C C . PRO A 1 71 ? 6.238 -7.565 7.609 1.00 91.38 71 PRO A C 1
ATOM 540 O O . PRO A 1 71 ? 5.369 -8.431 7.644 1.00 91.38 71 PRO A O 1
ATOM 543 N N . GLN A 1 72 ? 7.128 -7.419 8.594 1.00 93.06 72 GLN A N 1
ATOM 544 C CA . GLN A 1 72 ? 7.167 -8.319 9.751 1.00 93.06 72 GLN A CA 1
ATOM 545 C C . GLN A 1 72 ? 5.876 -8.222 10.574 1.00 93.06 72 GLN A C 1
ATOM 547 O O . GLN A 1 72 ? 5.211 -9.228 10.815 1.00 93.06 72 GLN A O 1
ATOM 552 N N . LYS A 1 73 ? 5.493 -6.999 10.956 1.00 95.75 73 LYS A N 1
ATOM 553 C CA . LYS A 1 73 ? 4.279 -6.747 11.737 1.00 95.75 73 LYS A C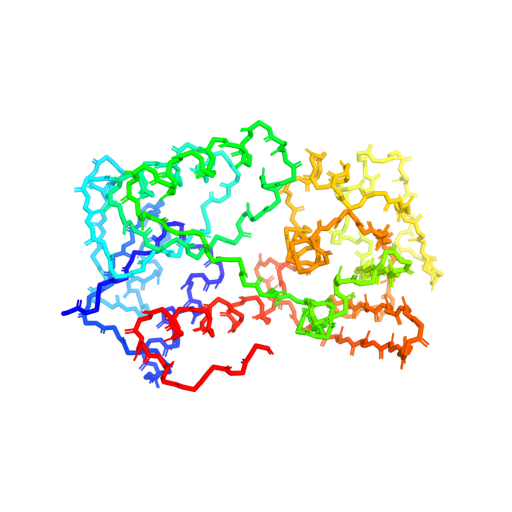A 1
ATOM 554 C C . LYS A 1 73 ? 3.020 -7.015 10.912 1.00 95.75 73 LYS A C 1
ATOM 556 O O . LYS A 1 73 ? 2.084 -7.619 11.420 1.00 95.75 73 LYS A O 1
ATOM 561 N N . ALA A 1 74 ? 2.998 -6.649 9.632 1.00 95.94 74 ALA A N 1
ATOM 562 C CA . ALA A 1 74 ? 1.866 -6.931 8.755 1.00 95.94 74 ALA A CA 1
ATOM 563 C C . ALA A 1 74 ? 1.598 -8.440 8.634 1.00 95.94 74 ALA A C 1
ATOM 565 O O . ALA A 1 74 ? 0.465 -8.869 8.848 1.00 95.94 74 ALA A O 1
ATOM 566 N N . LYS A 1 75 ? 2.639 -9.246 8.374 1.00 96.06 75 LYS A N 1
ATOM 567 C CA . LYS A 1 75 ? 2.523 -10.705 8.232 1.00 96.06 75 LYS A CA 1
ATOM 568 C C . LYS A 1 75 ? 1.950 -11.364 9.486 1.00 96.06 75 LYS A C 1
ATOM 570 O O . LYS A 1 75 ? 1.160 -12.294 9.381 1.00 96.06 75 LYS A O 1
ATOM 575 N N . GLU A 1 76 ? 2.320 -10.872 10.664 1.00 97.25 76 GLU A N 1
ATOM 576 C CA . GLU A 1 76 ? 1.835 -11.425 11.926 1.00 97.25 76 GLU A CA 1
ATOM 577 C C . GLU A 1 76 ? 0.424 -10.932 12.306 1.00 97.25 76 GLU A C 1
ATOM 579 O O . GLU A 1 76 ? -0.408 -11.713 12.775 1.00 97.25 76 GLU A O 1
ATOM 584 N N . TYR A 1 77 ? 0.144 -9.636 12.154 1.00 98.38 77 TYR A N 1
ATOM 585 C CA . TYR A 1 77 ? -1.029 -9.006 12.769 1.00 98.38 77 TYR A CA 1
ATOM 586 C C . TYR A 1 77 ? -2.228 -8.864 11.829 1.00 98.38 77 TYR A C 1
ATOM 588 O O . TYR A 1 77 ? -3.366 -8.904 12.302 1.00 98.38 77 TYR A O 1
ATOM 596 N N . VAL A 1 78 ? -2.023 -8.763 10.509 1.00 98.31 78 VAL A N 1
ATOM 597 C CA . VAL A 1 78 ? -3.134 -8.676 9.541 1.00 98.31 78 VAL A CA 1
ATOM 598 C C . VAL A 1 78 ? -4.074 -9.884 9.642 1.00 98.31 78 VAL A C 1
ATOM 600 O O . VAL A 1 78 ? -5.278 -9.654 9.788 1.00 98.31 78 VAL A O 1
ATOM 603 N N . PRO A 1 79 ? -3.592 -11.146 9.677 1.00 98.50 79 PRO A N 1
ATOM 604 C CA . PRO A 1 79 ? -4.446 -12.310 9.924 1.00 98.50 79 PRO A CA 1
ATOM 605 C C . PRO A 1 79 ? -5.320 -12.165 11.179 1.00 98.50 79 PRO A C 1
ATOM 607 O O . PRO A 1 79 ? -6.523 -12.422 11.132 1.00 98.50 79 PRO A O 1
ATOM 610 N N . LYS A 1 80 ? -4.744 -11.679 12.288 1.00 98.44 80 LYS A N 1
ATOM 611 C CA . LYS A 1 80 ? -5.441 -11.512 13.575 1.00 98.44 80 LYS A CA 1
ATOM 612 C C . LYS A 1 80 ? -6.551 -10.458 13.482 1.00 98.44 80 LYS A C 1
ATOM 614 O O . LYS A 1 80 ? -7.663 -10.697 13.954 1.00 98.44 80 LYS A O 1
ATOM 619 N N . PHE A 1 81 ? -6.297 -9.328 12.817 1.00 98.62 81 PHE A N 1
ATOM 620 C CA . PHE A 1 81 ? -7.330 -8.315 12.577 1.00 98.62 81 PHE A CA 1
ATOM 621 C C . PHE A 1 81 ? -8.477 -8.858 11.718 1.00 98.62 81 PHE A C 1
ATOM 623 O O . PHE A 1 81 ? -9.646 -8.615 12.032 1.00 98.62 81 PHE A O 1
ATOM 630 N N . LEU A 1 82 ? -8.167 -9.621 10.667 1.00 98.50 82 LEU A N 1
ATOM 631 C CA . LEU A 1 82 ? -9.176 -10.222 9.792 1.00 98.50 82 LEU A CA 1
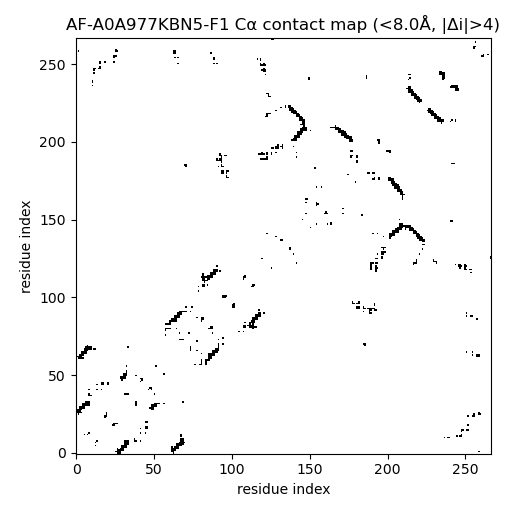ATOM 632 C C . LEU A 1 82 ? -10.041 -11.256 10.524 1.00 98.50 82 LEU A C 1
ATOM 634 O O . LEU A 1 82 ? -11.246 -11.303 10.279 1.00 98.50 82 LEU A O 1
ATOM 638 N N . MET A 1 83 ? -9.470 -12.028 11.456 1.00 98.06 83 MET A N 1
ATOM 639 C CA . MET A 1 83 ? -10.225 -12.970 12.298 1.00 98.06 83 MET A CA 1
ATOM 640 C C . MET A 1 83 ? -11.259 -12.280 13.205 1.00 98.06 83 MET A C 1
ATOM 642 O O . MET A 1 83 ? -12.279 -12.877 13.533 1.00 98.06 83 MET A O 1
ATOM 646 N N . GLN A 1 84 ? -11.049 -11.010 13.566 1.00 97.81 84 GLN A N 1
ATOM 647 C CA . GLN A 1 84 ? -12.042 -10.189 14.282 1.00 97.81 84 GLN A CA 1
ATOM 648 C C . GLN A 1 84 ? -13.089 -9.543 13.352 1.00 97.81 84 GLN A C 1
ATOM 650 O O . GLN A 1 84 ? -13.924 -8.744 13.786 1.00 97.81 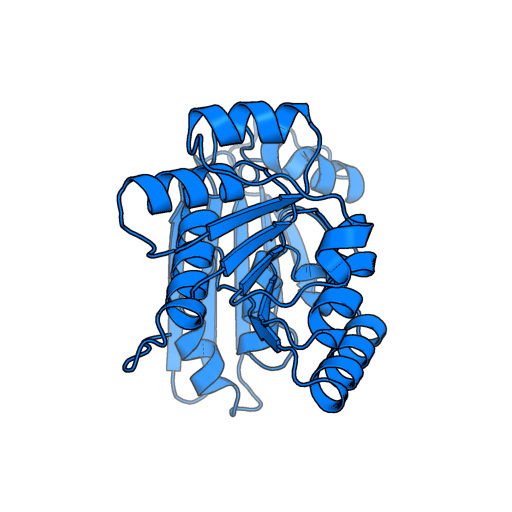84 GLN A O 1
ATOM 655 N N . GLY A 1 85 ? -13.053 -9.854 12.053 1.00 96.75 85 GLY A N 1
ATOM 656 C CA . GLY A 1 85 ? -13.960 -9.287 11.058 1.00 96.75 85 GLY A CA 1
ATOM 657 C C . GLY A 1 85 ? -13.646 -7.834 10.692 1.00 96.75 85 GLY A C 1
ATOM 658 O O . GLY A 1 85 ? -14.543 -7.117 10.243 1.00 96.75 85 GLY A O 1
ATOM 659 N N . ASN A 1 86 ? -12.408 -7.372 10.910 1.00 97.81 86 ASN A N 1
ATOM 660 C CA . ASN A 1 86 ? -11.985 -6.033 10.498 1.00 97.81 86 ASN A CA 1
ATOM 661 C C . ASN A 1 86 ? -11.829 -5.934 8.974 1.00 97.81 86 ASN A C 1
ATOM 663 O O . ASN A 1 86 ? -11.466 -6.901 8.300 1.00 97.81 86 ASN A O 1
ATOM 667 N N . THR A 1 87 ? -12.036 -4.726 8.442 1.00 97.56 87 THR A N 1
ATOM 668 C CA . THR A 1 87 ? -11.564 -4.361 7.099 1.00 97.56 87 THR A CA 1
ATOM 669 C C . THR A 1 87 ? -10.198 -3.692 7.221 1.00 97.56 87 THR A C 1
ATOM 671 O O . THR A 1 87 ? -10.077 -2.643 7.855 1.00 97.56 87 THR A O 1
ATOM 674 N N . VAL A 1 88 ? -9.175 -4.306 6.630 1.00 98.56 88 VAL A N 1
ATOM 675 C CA . VAL A 1 88 ? -7.780 -3.859 6.675 1.00 98.56 88 VAL A CA 1
ATOM 676 C C . VAL A 1 88 ? -7.415 -3.188 5.354 1.00 98.56 88 VAL A C 1
ATOM 678 O O . VAL A 1 88 ? -7.403 -3.835 4.310 1.00 98.56 88 VAL A O 1
ATOM 681 N N . ILE A 1 89 ? -7.095 -1.898 5.395 1.00 98.12 89 ILE A N 1
ATOM 682 C CA . ILE A 1 89 ? -6.451 -1.169 4.305 1.00 98.12 89 ILE A CA 1
ATOM 683 C C . ILE A 1 89 ? -4.957 -1.477 4.419 1.00 98.12 89 ILE A C 1
ATOM 685 O O . ILE A 1 89 ? -4.292 -0.982 5.328 1.00 98.12 89 ILE A O 1
ATOM 689 N N . MET A 1 90 ? -4.450 -2.340 3.541 1.00 97.19 90 MET A N 1
ATOM 690 C CA . MET A 1 90 ? -3.103 -2.904 3.641 1.00 97.19 90 MET A CA 1
ATOM 691 C C . MET A 1 90 ? -2.131 -2.146 2.736 1.00 97.19 90 MET A C 1
ATOM 693 O O . MET A 1 90 ? -2.185 -2.289 1.513 1.00 97.19 90 MET A O 1
ATOM 697 N N . MET A 1 91 ? -1.229 -1.356 3.325 1.00 95.44 91 MET A N 1
ATOM 698 C CA . MET A 1 91 ? -0.183 -0.656 2.568 1.00 95.44 91 MET A CA 1
ATOM 699 C C . MET A 1 91 ? 1.038 -1.546 2.309 1.00 95.44 91 MET A C 1
ATOM 701 O O . MET A 1 91 ? 1.779 -1.313 1.350 1.00 95.44 91 MET A O 1
ATOM 705 N N . THR A 1 92 ? 1.240 -2.596 3.111 1.00 94.50 92 THR A N 1
ATOM 706 C CA . THR A 1 92 ? 2.300 -3.595 2.902 1.00 94.50 92 THR A CA 1
ATOM 707 C C . THR A 1 92 ? 1.827 -4.744 2.005 1.00 94.50 92 THR A C 1
ATOM 709 O O . THR A 1 92 ? 2.047 -5.922 2.273 1.00 94.50 92 THR A O 1
ATOM 712 N N . SER A 1 93 ? 1.140 -4.409 0.914 1.00 94.62 93 SER A N 1
ATOM 713 C CA . SER A 1 93 ? 0.468 -5.375 0.039 1.00 94.62 93 SER A CA 1
ATOM 714 C C . SER A 1 93 ? 1.409 -6.335 -0.696 1.00 94.62 93 SER A C 1
ATOM 716 O O . SER A 1 93 ? 0.941 -7.377 -1.141 1.00 94.62 93 SER A O 1
ATOM 718 N N . SER A 1 94 ? 2.717 -6.060 -0.778 1.00 93.38 94 SER A N 1
ATOM 719 C CA . SER A 1 94 ? 3.720 -6.966 -1.371 1.00 93.38 94 SER A CA 1
ATOM 720 C C . SER A 1 94 ? 3.707 -8.373 -0.765 1.00 93.38 94 SER A C 1
ATOM 722 O O . SER A 1 94 ? 3.989 -9.335 -1.472 1.00 93.38 94 SER A O 1
ATOM 724 N N . LEU A 1 95 ? 3.295 -8.524 0.500 1.00 94.94 95 LEU A N 1
ATOM 725 C CA . LEU A 1 95 ? 3.122 -9.836 1.135 1.00 94.94 95 LEU A CA 1
ATOM 726 C C . LEU A 1 95 ? 2.129 -10.742 0.391 1.00 94.94 95 LEU A C 1
ATOM 728 O O . LEU A 1 95 ? 2.264 -11.957 0.445 1.00 94.94 95 LEU A O 1
ATOM 732 N N . LEU A 1 96 ? 1.158 -10.175 -0.331 1.00 96.19 96 LEU A N 1
ATOM 733 C CA . LEU A 1 96 ? 0.175 -10.930 -1.119 1.00 96.19 96 LEU A CA 1
ATOM 734 C C . LEU A 1 96 ? 0.758 -11.512 -2.418 1.00 96.19 96 LEU A C 1
ATOM 736 O O . LEU A 1 96 ? 0.056 -12.222 -3.138 1.00 96.19 96 LEU A O 1
ATOM 740 N N . ALA A 1 97 ? 2.020 -11.212 -2.741 1.00 95.25 97 ALA A N 1
ATOM 741 C CA . ALA A 1 97 ? 2.731 -11.897 -3.812 1.00 95.25 97 ALA A CA 1
ATOM 742 C C . ALA A 1 97 ? 3.102 -13.335 -3.413 1.00 95.25 97 ALA A C 1
ATOM 744 O O . ALA A 1 97 ? 3.245 -14.186 -4.289 1.00 95.25 97 ALA A O 1
ATOM 745 N N . ASP A 1 98 ? 3.256 -13.622 -2.119 1.00 94.75 98 ASP A N 1
ATOM 746 C CA . ASP A 1 98 ? 3.456 -14.972 -1.587 1.00 94.75 98 ASP A CA 1
ATOM 747 C C . ASP A 1 98 ? 2.137 -15.761 -1.652 1.00 94.75 98 ASP A C 1
ATOM 749 O O . ASP A 1 98 ? 1.109 -15.322 -1.131 1.00 94.75 98 ASP A O 1
ATOM 753 N N . ASP A 1 99 ? 2.156 -16.903 -2.344 1.00 95.00 99 ASP A N 1
ATOM 754 C CA . ASP A 1 99 ? 0.938 -17.670 -2.620 1.00 95.00 99 ASP A CA 1
ATOM 755 C C . ASP A 1 99 ? 0.394 -18.360 -1.358 1.00 95.00 99 ASP A C 1
ATOM 757 O O . ASP A 1 99 ? -0.823 -18.407 -1.176 1.00 95.00 99 ASP A O 1
ATOM 761 N N . ASP A 1 100 ? 1.265 -18.797 -0.442 1.00 96.56 100 ASP A N 1
ATOM 762 C CA . ASP A 1 100 ? 0.856 -19.414 0.825 1.00 96.56 100 ASP A CA 1
ATOM 763 C C . ASP A 1 100 ? 0.186 -18.380 1.736 1.00 96.56 100 ASP A C 1
ATOM 765 O O . ASP A 1 100 ? -0.881 -18.634 2.307 1.00 96.56 100 ASP A O 1
ATOM 769 N N . TYR A 1 101 ? 0.767 -17.179 1.826 1.00 96.69 101 TYR A N 1
ATOM 770 C CA . TYR A 1 101 ? 0.170 -16.073 2.571 1.00 96.69 101 TYR A CA 1
ATOM 771 C C . TYR A 1 101 ? -1.160 -15.635 1.945 1.00 96.69 101 TYR A C 1
ATOM 773 O O . TYR A 1 101 ? -2.147 -15.437 2.654 1.00 96.69 101 TYR A O 1
ATOM 781 N N . MET A 1 102 ? -1.238 -15.532 0.616 1.00 96.81 102 MET A N 1
ATOM 782 C CA . MET A 1 102 ? -2.478 -15.185 -0.082 1.00 96.81 102 MET A CA 1
ATOM 783 C C . MET A 1 102 ? -3.593 -16.216 0.167 1.00 96.81 102 MET A C 1
ATOM 785 O O . MET A 1 102 ? -4.737 -15.832 0.431 1.00 96.81 102 MET A O 1
ATOM 789 N N . GLU A 1 103 ? -3.288 -17.516 0.134 1.00 97.94 103 GLU A N 1
ATOM 790 C CA . GLU A 1 103 ? -4.259 -18.572 0.451 1.00 97.94 103 GLU A CA 1
ATOM 791 C C . GLU A 1 103 ? -4.681 -18.561 1.927 1.00 97.94 103 GLU A C 1
ATOM 793 O O . GLU A 1 103 ? -5.868 -18.722 2.238 1.00 97.94 103 GLU A O 1
ATOM 798 N N . GLU A 1 104 ? -3.759 -18.282 2.851 1.00 97.94 104 GLU A N 1
ATOM 799 C CA . GLU A 1 104 ? -4.094 -18.073 4.260 1.00 97.94 104 GLU A CA 1
ATOM 800 C C . GLU A 1 104 ? -5.093 -16.919 4.436 1.00 97.94 104 GLU A C 1
ATOM 802 O O . GLU A 1 104 ? -6.127 -17.089 5.096 1.00 97.94 104 GLU A O 1
ATOM 807 N N . ILE A 1 105 ? -4.836 -15.770 3.805 1.00 98.12 105 ILE A N 1
ATOM 808 C CA . ILE A 1 105 ? -5.734 -14.611 3.837 1.00 98.12 105 ILE A CA 1
ATOM 809 C C . ILE A 1 105 ? -7.111 -14.968 3.263 1.00 98.12 105 ILE A C 1
ATOM 811 O O . ILE A 1 105 ? -8.132 -14.652 3.884 1.00 98.12 105 ILE A O 1
ATOM 815 N N . LYS A 1 106 ? -7.186 -15.659 2.120 1.00 97.69 106 LYS A N 1
ATOM 816 C CA . LYS A 1 106 ? -8.467 -16.105 1.536 1.00 97.69 106 LYS A CA 1
ATOM 817 C C . LYS A 1 106 ? -9.245 -17.009 2.492 1.00 97.69 106 LYS A C 1
ATOM 819 O O . LYS A 1 106 ? -10.450 -16.829 2.674 1.00 97.69 106 LYS A O 1
ATOM 824 N N . ARG A 1 107 ? -8.568 -17.954 3.151 1.00 98.38 107 ARG A N 1
ATOM 825 C CA . ARG A 1 107 ? -9.188 -18.846 4.141 1.00 98.38 107 ARG A CA 1
ATOM 826 C C . ARG A 1 107 ? -9.748 -18.064 5.329 1.00 98.38 107 ARG A C 1
ATOM 828 O O . ARG A 1 107 ? -10.887 -18.302 5.726 1.00 98.38 107 ARG A O 1
ATOM 835 N N . ILE A 1 108 ? -8.974 -17.127 5.879 1.00 98.31 108 ILE A N 1
ATOM 836 C CA . ILE A 1 108 ? -9.386 -16.318 7.036 1.00 98.31 108 ILE A CA 1
ATOM 837 C C . ILE A 1 108 ? -10.557 -15.406 6.669 1.00 98.31 108 ILE A C 1
ATOM 839 O O . ILE A 1 108 ? -11.569 -15.393 7.365 1.00 98.31 108 ILE A O 1
ATOM 843 N N . THR A 1 109 ? -10.458 -14.670 5.565 1.00 97.00 109 THR A N 1
ATOM 844 C CA . THR A 1 109 ? -11.526 -13.757 5.126 1.00 97.00 109 THR A CA 1
ATOM 845 C C . THR A 1 109 ? -12.837 -14.505 4.862 1.00 97.00 109 THR A C 1
ATOM 847 O O . THR A 1 109 ? -13.895 -14.040 5.286 1.00 97.00 109 THR A O 1
ATOM 850 N N . LYS A 1 110 ? -12.780 -15.714 4.282 1.00 97.31 110 LYS A N 1
ATOM 851 C CA . LYS A 1 110 ? -13.954 -16.586 4.104 1.00 97.31 110 LYS A CA 1
ATOM 852 C C . LYS A 1 110 ? -14.554 -17.075 5.428 1.00 97.31 110 LYS A C 1
ATOM 854 O O . LYS A 1 110 ? -15.773 -17.158 5.535 1.00 97.31 110 LYS A O 1
ATOM 859 N N . ALA A 1 111 ? -13.723 -17.418 6.413 1.00 98.00 111 ALA A N 1
ATOM 860 C CA . ALA A 1 111 ? -14.179 -17.976 7.688 1.00 98.00 111 ALA A CA 1
ATOM 861 C C . ALA A 1 111 ? -14.704 -16.915 8.674 1.00 98.00 111 ALA A C 1
ATOM 863 O O . ALA A 1 111 ? -15.661 -17.180 9.397 1.00 98.00 111 ALA A O 1
ATOM 864 N N . TYR A 1 112 ? -14.099 -15.724 8.699 1.00 97.25 112 TYR A N 1
ATOM 865 C CA . TYR A 1 112 ? -14.347 -14.705 9.730 1.00 97.25 112 TYR A CA 1
ATOM 866 C C . TYR A 1 112 ? -15.004 -13.420 9.201 1.00 97.25 112 TYR A C 1
ATOM 868 O O . TYR A 1 112 ? -15.397 -12.555 9.982 1.00 97.25 112 TYR A O 1
ATOM 876 N N . GLY A 1 113 ? -15.133 -13.266 7.879 1.00 94.81 113 GLY A N 1
ATOM 877 C CA . GLY A 1 113 ? -15.795 -12.117 7.250 1.00 94.81 113 GLY A CA 1
ATOM 878 C C . GLY A 1 113 ? -14.980 -10.818 7.234 1.00 94.81 113 GLY A C 1
ATOM 879 O O . GLY A 1 113 ? -15.488 -9.792 6.773 1.00 94.81 113 GLY A O 1
ATOM 880 N N . GLY A 1 114 ? -13.730 -10.844 7.712 1.00 96.38 114 GLY A N 1
ATOM 881 C CA . GLY A 1 114 ? -12.771 -9.756 7.522 1.00 96.38 114 GLY A CA 1
ATOM 882 C C . GLY A 1 114 ? -12.420 -9.565 6.046 1.00 96.38 114 GLY A C 1
ATOM 883 O O . GLY A 1 114 ? -12.637 -10.456 5.223 1.00 96.38 114 GLY A O 1
ATOM 884 N N . ARG A 1 115 ? -11.885 -8.395 5.690 1.00 96.62 115 ARG A N 1
ATOM 885 C CA . ARG A 1 115 ? -11.558 -8.045 4.296 1.00 96.62 115 ARG A CA 1
ATOM 886 C C . ARG A 1 115 ? -10.230 -7.314 4.209 1.00 96.62 115 ARG A C 1
ATOM 888 O O . ARG A 1 115 ? -9.916 -6.522 5.092 1.00 96.62 115 ARG A O 1
ATOM 895 N N . ILE A 1 116 ? -9.504 -7.518 3.115 1.00 97.50 116 ILE A N 1
ATOM 896 C CA . ILE A 1 116 ? -8.367 -6.673 2.744 1.00 97.50 116 ILE A CA 1
ATOM 897 C C . ILE A 1 116 ? -8.802 -5.714 1.639 1.00 97.50 116 ILE A C 1
ATOM 899 O O . ILE A 1 116 ? -9.455 -6.115 0.678 1.00 97.50 116 ILE A O 1
ATOM 903 N N . VAL A 1 117 ? -8.407 -4.454 1.776 1.00 96.19 117 VAL A N 1
ATOM 904 C CA . VAL A 1 117 ? -8.460 -3.436 0.731 1.00 96.19 117 VAL A CA 1
ATOM 905 C C . VAL A 1 117 ? -7.024 -3.041 0.415 1.00 96.19 117 VAL A C 1
ATOM 907 O O . VAL A 1 117 ? -6.309 -2.548 1.285 1.00 96.19 117 VAL A O 1
ATOM 910 N N . VAL A 1 118 ? -6.602 -3.249 -0.830 1.00 96.62 118 VAL A N 1
ATOM 911 C CA . VAL A 1 118 ? -5.311 -2.756 -1.319 1.00 96.62 118 VAL A CA 1
ATOM 912 C C . VAL A 1 118 ? -5.566 -1.452 -2.074 1.00 96.62 118 VAL A C 1
ATOM 914 O O . VAL A 1 118 ? -6.248 -1.475 -3.099 1.00 96.62 118 VAL A O 1
ATOM 917 N N . PRO A 1 119 ? -5.089 -0.302 -1.574 1.00 94.62 119 PRO A N 1
ATOM 918 C CA . PRO A 1 119 ? -5.241 0.961 -2.282 1.00 94.62 119 PRO A CA 1
ATOM 919 C C . PRO A 1 119 ? -4.359 0.989 -3.540 1.00 94.62 119 PRO A C 1
ATOM 921 O O . PRO A 1 119 ? -3.338 0.306 -3.609 1.00 94.62 119 PRO A O 1
ATOM 924 N N . PHE A 1 120 ? -4.721 1.820 -4.524 1.00 92.12 120 PHE A N 1
ATOM 925 C CA . PHE A 1 120 ? -3.982 1.939 -5.794 1.00 92.12 120 PHE A CA 1
ATOM 926 C C . PHE A 1 120 ? -2.532 2.433 -5.618 1.00 92.12 120 PHE A C 1
ATOM 928 O O . PHE A 1 120 ? -1.709 2.311 -6.522 1.00 92.12 120 PHE A O 1
ATOM 935 N N . GLY A 1 121 ? -2.226 3.030 -4.461 1.00 92.00 121 GLY A N 1
ATOM 936 C CA . GLY A 1 121 ? -0.946 3.624 -4.096 1.00 92.00 121 GLY A CA 1
ATOM 937 C C . GLY A 1 121 ? -0.541 4.761 -5.030 1.00 92.00 121 GLY A C 1
ATOM 938 O O . GLY A 1 121 ? -0.935 5.904 -4.828 1.00 92.00 121 GLY A O 1
ATOM 939 N N . ALA A 1 122 ? 0.275 4.438 -6.024 1.00 91.69 122 ALA A N 1
ATOM 940 C CA . ALA A 1 122 ? 0.878 5.351 -6.990 1.00 91.69 122 ALA A CA 1
ATOM 941 C C . ALA A 1 122 ? 0.736 4.857 -8.446 1.00 91.69 122 ALA A C 1
ATOM 943 O O . ALA A 1 122 ? 1.284 5.471 -9.354 1.00 91.69 122 ALA A O 1
ATOM 944 N N . VAL A 1 123 ? 0.005 3.762 -8.688 1.00 93.69 123 VAL A N 1
ATOM 945 C CA . VAL A 1 123 ? -0.302 3.287 -10.045 1.00 93.69 123 VAL A CA 1
ATOM 946 C C . VAL A 1 123 ? -1.743 3.678 -10.367 1.00 93.69 123 VAL A C 1
ATOM 948 O O . VAL A 1 123 ? -2.676 3.197 -9.730 1.00 93.69 123 VAL A O 1
ATOM 951 N N . GLY A 1 124 ? -1.928 4.591 -11.322 1.00 91.56 124 GLY A N 1
ATOM 952 C CA . GLY A 1 124 ? -3.251 4.974 -11.832 1.00 91.56 124 GLY A CA 1
ATOM 953 C C . GLY A 1 124 ? -3.723 4.063 -12.969 1.00 91.56 124 GLY A C 1
ATOM 954 O O . GLY A 1 124 ? -2.900 3.407 -13.599 1.00 91.56 124 GLY A O 1
ATOM 955 N N . GLY A 1 125 ? -5.028 4.050 -13.261 1.00 94.25 125 GLY A N 1
ATOM 956 C CA . GLY A 1 125 ? -5.615 3.264 -14.363 1.00 94.25 125 GLY A CA 1
ATOM 957 C C . GLY A 1 125 ? -5.931 1.803 -14.022 1.00 94.25 125 GLY A C 1
ATOM 958 O O . GLY A 1 125 ? -6.120 0.984 -14.922 1.00 94.25 125 GLY A O 1
ATOM 959 N N . LEU A 1 126 ? -5.940 1.451 -12.731 1.00 95.00 126 LEU A N 1
ATOM 960 C CA . LEU A 1 126 ? -6.208 0.083 -12.272 1.00 95.00 126 LEU A CA 1
ATOM 961 C C . LEU A 1 126 ? -7.664 -0.350 -12.475 1.00 95.00 126 LEU A C 1
ATOM 963 O O . LEU A 1 126 ? -7.938 -1.541 -12.576 1.00 95.00 126 LEU A O 1
ATOM 967 N N . ASP A 1 127 ? -8.576 0.606 -12.572 1.00 94.12 127 ASP A N 1
ATOM 968 C CA . ASP A 1 127 ? -9.960 0.433 -13.001 1.00 94.12 127 ASP A CA 1
ATOM 969 C C . ASP A 1 127 ? -10.055 -0.140 -14.416 1.00 94.12 127 ASP A C 1
ATOM 971 O O . ASP A 1 127 ? -10.716 -1.157 -14.636 1.00 94.12 127 ASP A O 1
ATOM 975 N N . LEU A 1 128 ? -9.315 0.450 -15.358 1.00 96.00 128 LEU A N 1
ATOM 976 C CA . LEU A 1 128 ? -9.230 -0.033 -16.731 1.00 96.00 128 LEU A CA 1
ATOM 977 C C . LEU A 1 128 ? -8.565 -1.412 -16.794 1.00 96.00 128 LEU A C 1
ATOM 979 O O . LEU A 1 128 ? -9.055 -2.292 -17.499 1.00 96.00 128 LEU A O 1
ATOM 983 N N . VAL A 1 129 ? -7.488 -1.629 -16.030 1.00 97.38 129 VAL A N 1
ATOM 984 C CA . VAL A 1 129 ? -6.853 -2.955 -15.918 1.00 97.38 129 VAL A CA 1
ATOM 985 C C . VAL A 1 129 ? -7.857 -3.991 -15.420 1.00 97.38 129 VAL A C 1
ATOM 987 O O . VAL A 1 129 ? -7.967 -5.069 -16.002 1.00 97.38 129 VAL A O 1
ATOM 990 N N . ASN A 1 130 ? -8.610 -3.666 -14.369 1.00 96.06 130 ASN A N 1
ATOM 991 C CA . ASN A 1 130 ? -9.575 -4.586 -13.788 1.00 96.06 130 ASN A CA 1
ATOM 992 C C . ASN A 1 130 ? -10.719 -4.908 -14.754 1.00 96.06 130 ASN A C 1
ATOM 994 O O . ASN A 1 130 ? -11.045 -6.082 -14.931 1.00 96.06 130 ASN A O 1
ATOM 998 N N . ALA A 1 131 ? -11.258 -3.905 -15.450 1.00 96.19 131 ALA A N 1
ATOM 999 C CA . ALA A 1 131 ? -12.292 -4.101 -16.464 1.00 96.19 131 ALA A CA 1
ATOM 1000 C C . ALA A 1 131 ? -11.819 -4.992 -17.628 1.00 96.19 131 ALA A C 1
ATOM 1002 O O . ALA A 1 131 ? -12.590 -5.800 -18.144 1.00 96.19 131 ALA A O 1
ATOM 1003 N N . LEU A 1 132 ? -10.547 -4.877 -18.024 1.00 97.56 132 LEU A N 1
ATOM 1004 C CA . LEU A 1 132 ? -9.957 -5.661 -19.112 1.00 97.56 132 LEU A CA 1
ATOM 1005 C C . LEU A 1 132 ? -9.398 -7.023 -18.660 1.00 97.56 132 LEU A C 1
ATOM 1007 O O . LEU A 1 132 ? -9.004 -7.817 -19.512 1.00 97.56 132 LEU A O 1
ATOM 1011 N N . SER A 1 133 ? -9.383 -7.331 -17.357 1.00 97.00 133 SER A N 1
ATOM 1012 C CA . SER A 1 133 ? -8.818 -8.581 -16.801 1.00 97.00 133 SER A CA 1
ATOM 1013 C C . SER A 1 133 ? -9.466 -9.864 -17.341 1.00 97.00 133 SER A C 1
ATOM 1015 O O . SER A 1 133 ? -8.856 -10.936 -17.299 1.00 97.00 133 SER A O 1
ATOM 1017 N N . VAL A 1 134 ? -10.677 -9.740 -17.895 1.00 97.06 134 VAL A N 1
ATOM 1018 C CA . VAL A 1 134 ? -11.432 -10.815 -18.553 1.00 97.06 134 VAL A CA 1
ATOM 1019 C C . VAL A 1 134 ? -10.790 -11.306 -19.854 1.00 97.06 134 VAL A C 1
ATOM 1021 O O . VAL A 1 134 ? -11.091 -12.415 -20.288 1.00 97.06 134 VAL A O 1
ATOM 1024 N N . PHE A 1 135 ? -9.917 -10.513 -20.486 1.00 97.69 135 PHE A N 1
ATOM 1025 C CA . PHE A 1 135 ? -9.222 -10.910 -21.710 1.00 97.69 135 PHE A CA 1
ATOM 1026 C C . PHE A 1 135 ? -7.997 -11.770 -21.383 1.00 97.69 135 PHE A C 1
ATOM 1028 O O . PHE A 1 135 ? -7.144 -11.404 -20.573 1.00 97.69 135 PHE A O 1
ATOM 1035 N N . GLU A 1 136 ? -7.887 -12.939 -22.013 1.00 95.69 136 GLU A N 1
ATOM 1036 C CA . GLU A 1 136 ? -6.755 -13.849 -21.800 1.00 95.69 136 GLU A CA 1
ATOM 1037 C C . GLU A 1 136 ? -5.432 -13.271 -22.316 1.00 95.69 136 GLU A C 1
ATOM 1039 O O . GLU A 1 136 ? -4.390 -13.524 -21.717 1.00 95.69 136 GLU A O 1
ATOM 1044 N N . ASP A 1 137 ? -5.469 -12.443 -23.357 1.00 95.94 137 ASP A N 1
ATOM 1045 C CA . ASP A 1 137 ? -4.314 -11.801 -23.986 1.00 95.94 137 ASP A CA 1
ATOM 1046 C C . ASP A 1 137 ? -4.038 -10.378 -23.468 1.00 95.94 137 ASP A C 1
ATOM 1048 O O . ASP A 1 137 ? -3.243 -9.648 -24.066 1.00 95.94 137 ASP A O 1
ATOM 1052 N N . LEU A 1 138 ? -4.655 -9.988 -22.342 1.00 98.06 138 LEU A N 1
ATOM 1053 C CA . LEU A 1 138 ? -4.347 -8.737 -21.653 1.00 98.06 138 LEU A CA 1
ATOM 1054 C C . LEU A 1 138 ? -2.853 -8.679 -21.302 1.00 98.06 138 LEU A C 1
ATOM 1056 O O . LEU A 1 138 ? -2.338 -9.514 -20.554 1.00 98.06 138 LEU A O 1
ATOM 1060 N N . LYS A 1 139 ? -2.180 -7.634 -21.780 1.00 98.25 139 LYS A N 1
ATOM 1061 C CA . LYS A 1 139 ? -0.809 -7.289 -21.406 1.00 98.25 139 LYS A CA 1
ATOM 1062 C C . LYS A 1 139 ? -0.826 -6.053 -20.528 1.00 98.25 139 LYS A C 1
ATOM 1064 O O . LYS A 1 139 ? -1.394 -5.028 -20.903 1.00 98.25 139 LYS A O 1
ATOM 1069 N N . VAL A 1 140 ? -0.179 -6.162 -19.375 1.00 98.50 140 VAL A N 1
ATOM 1070 C CA . VAL A 1 140 ? 0.013 -5.057 -18.439 1.00 98.50 140 VAL A CA 1
ATOM 1071 C C . VAL A 1 140 ? 1.492 -4.961 -18.118 1.00 98.50 140 VAL A C 1
ATOM 1073 O O . VAL A 1 140 ? 2.111 -5.950 -17.722 1.00 98.50 140 VAL A O 1
ATOM 1076 N N . GLU A 1 141 ? 2.038 -3.763 -18.273 1.00 98.44 141 GLU A N 1
ATOM 1077 C CA . GLU A 1 141 ? 3.384 -3.424 -17.836 1.00 98.44 141 GLU A CA 1
ATOM 1078 C C . GLU A 1 141 ? 3.329 -2.222 -16.902 1.00 98.44 141 GLU A C 1
ATOM 1080 O O . GLU A 1 141 ? 2.716 -1.199 -17.219 1.00 98.44 141 GLU A O 1
ATOM 1085 N N . VAL A 1 142 ? 3.988 -2.350 -15.756 1.00 97.94 142 VAL A N 1
ATOM 1086 C CA . VAL A 1 142 ? 4.179 -1.265 -14.802 1.00 97.94 142 VAL A CA 1
ATOM 1087 C C . VAL A 1 142 ? 5.650 -0.890 -14.790 1.00 97.94 142 VAL A C 1
ATOM 1089 O O . VAL A 1 142 ? 6.507 -1.732 -14.541 1.00 97.94 142 VAL A O 1
ATOM 1092 N N . GLU A 1 143 ? 5.951 0.383 -15.005 1.00 96.50 143 GLU A N 1
ATOM 1093 C CA . GLU A 1 143 ? 7.293 0.923 -14.812 1.00 96.50 143 GLU A CA 1
ATOM 1094 C C . GLU A 1 143 ? 7.296 1.842 -13.592 1.00 96.50 143 GLU A C 1
ATOM 1096 O O . GLU A 1 143 ? 6.480 2.762 -13.500 1.00 96.50 143 GLU A O 1
ATOM 1101 N N . VAL A 1 144 ? 8.235 1.620 -12.675 1.00 94.00 144 VAL A N 1
ATOM 1102 C CA . VAL A 1 144 ? 8.578 2.575 -11.620 1.00 94.00 144 VAL A CA 1
ATOM 1103 C C . VAL A 1 144 ? 9.963 3.137 -11.892 1.00 94.00 144 VAL A C 1
ATOM 1105 O O . VAL A 1 144 ? 10.939 2.406 -12.049 1.00 94.00 144 VAL A O 1
ATOM 1108 N N . ARG A 1 145 ? 10.047 4.462 -11.921 1.00 93.00 145 ARG A N 1
ATOM 1109 C CA . ARG A 1 145 ? 11.278 5.195 -12.166 1.00 93.00 145 ARG A CA 1
ATOM 1110 C C . ARG A 1 145 ? 11.548 6.162 -11.023 1.00 93.00 145 ARG A C 1
ATOM 1112 O O . ARG A 1 145 ? 10.682 6.951 -10.634 1.00 93.00 145 ARG A O 1
ATOM 1119 N N . ARG A 1 146 ? 12.748 6.071 -10.458 1.00 90.62 146 ARG A N 1
ATOM 1120 C CA . ARG A 1 146 ? 13.209 6.869 -9.315 1.00 90.62 146 ARG A CA 1
ATOM 1121 C C . ARG A 1 146 ? 14.673 7.219 -9.496 1.00 90.62 146 ARG A C 1
ATOM 1123 O O . ARG A 1 146 ? 15.368 6.592 -10.290 1.00 90.62 146 ARG A O 1
ATOM 1130 N N . ARG A 1 147 ? 15.151 8.185 -8.718 1.00 88.50 147 ARG A N 1
ATOM 1131 C CA . ARG A 1 147 ? 16.577 8.491 -8.710 1.00 88.50 147 ARG A CA 1
ATOM 1132 C C . ARG A 1 147 ? 17.406 7.305 -8.206 1.00 88.50 147 ARG A C 1
ATOM 1134 O O . ARG A 1 147 ? 16.929 6.588 -7.316 1.00 88.50 147 ARG A O 1
ATOM 1141 N N . PRO A 1 148 ? 18.642 7.133 -8.706 1.00 83.38 148 PRO A N 1
ATOM 1142 C CA . PRO A 1 148 ? 19.551 6.087 -8.248 1.00 83.38 148 PRO A CA 1
ATOM 1143 C C . PRO A 1 148 ? 19.682 5.997 -6.725 1.00 83.38 148 PRO A C 1
ATOM 1145 O O . PRO A 1 148 ? 19.620 4.906 -6.165 1.00 83.38 148 PRO A O 1
ATOM 1148 N N . GLU A 1 149 ? 19.776 7.133 -6.026 1.00 82.00 149 GLU A N 1
ATOM 1149 C CA . GLU A 1 149 ? 20.042 7.141 -4.581 1.00 82.00 149 GLU A CA 1
ATOM 1150 C C . GLU A 1 149 ? 18.871 6.559 -3.771 1.00 82.00 149 GLU A C 1
ATOM 1152 O O . GLU A 1 149 ? 19.067 5.955 -2.718 1.00 82.00 149 GLU A O 1
ATOM 1157 N N . VAL A 1 150 ? 17.644 6.674 -4.291 1.00 81.12 150 VAL A N 1
ATOM 1158 C CA . VAL A 1 150 ? 16.428 6.116 -3.674 1.00 81.12 150 VAL A CA 1
ATOM 1159 C C . VAL A 1 150 ? 16.361 4.594 -3.852 1.00 81.12 150 VAL A C 1
ATOM 1161 O O . VAL A 1 150 ? 15.764 3.894 -3.030 1.00 81.12 150 VAL A O 1
ATOM 1164 N N . LEU A 1 151 ? 16.991 4.079 -4.910 1.00 75.88 151 LEU A N 1
ATOM 1165 C CA . LEU A 1 151 ? 17.056 2.657 -5.249 1.00 75.88 151 LEU A CA 1
ATOM 1166 C C . LEU A 1 151 ? 18.346 1.989 -4.753 1.00 75.88 151 LEU A C 1
ATOM 1168 O O . LEU A 1 151 ? 18.531 0.809 -5.012 1.00 75.88 151 LEU A O 1
ATOM 1172 N N . ALA A 1 152 ? 19.206 2.691 -4.008 1.00 70.31 152 ALA A N 1
ATOM 1173 C CA . ALA A 1 152 ? 20.539 2.220 -3.616 1.00 70.31 152 ALA A CA 1
ATOM 1174 C C . ALA A 1 152 ? 20.567 0.827 -2.960 1.00 70.31 152 ALA A C 1
ATOM 1176 O O . ALA A 1 152 ? 21.485 0.052 -3.212 1.00 70.31 152 ALA A O 1
ATOM 1177 N N . ASP A 1 153 ? 19.571 0.490 -2.137 1.00 68.06 153 ASP A N 1
ATOM 1178 C CA . ASP A 1 153 ? 19.494 -0.839 -1.515 1.00 68.06 153 ASP A CA 1
ATOM 1179 C C . ASP A 1 153 ? 19.175 -1.929 -2.547 1.00 68.06 153 ASP A C 1
ATOM 1181 O O . ASP A 1 153 ? 19.850 -2.953 -2.577 1.00 68.06 153 ASP A O 1
ATOM 1185 N N . VAL A 1 154 ? 18.227 -1.658 -3.451 1.00 64.00 154 VAL A N 1
ATOM 1186 C CA . VAL A 1 154 ? 17.866 -2.550 -4.568 1.00 64.00 154 VAL A CA 1
ATOM 1187 C C . VAL A 1 154 ? 19.046 -2.703 -5.532 1.00 64.00 154 VAL A C 1
ATOM 1189 O O . VAL A 1 154 ? 19.356 -3.805 -5.967 1.00 64.00 154 VAL A O 1
ATOM 1192 N N . LEU A 1 155 ? 19.753 -1.607 -5.816 1.00 64.62 155 LEU A N 1
ATOM 1193 C CA . LEU A 1 155 ? 20.957 -1.580 -6.647 1.00 64.62 155 LEU A CA 1
ATOM 1194 C C . LEU A 1 155 ? 22.074 -2.450 -6.073 1.00 64.62 155 LEU A C 1
ATOM 1196 O O . LEU A 1 155 ? 22.659 -3.258 -6.792 1.00 64.62 155 LEU A O 1
ATOM 1200 N N . ARG A 1 156 ? 22.326 -2.320 -4.766 1.00 66.94 156 ARG A N 1
ATOM 1201 C CA . ARG A 1 156 ? 23.341 -3.101 -4.055 1.00 66.94 156 ARG A CA 1
ATOM 1202 C C . ARG A 1 156 ? 22.996 -4.588 -4.040 1.00 66.94 156 ARG A C 1
ATOM 1204 O O . ARG A 1 156 ? 23.874 -5.411 -4.274 1.00 66.94 156 ARG A O 1
ATOM 1211 N N . GLU A 1 157 ? 21.735 -4.930 -3.782 1.00 64.31 157 GLU A N 1
ATOM 1212 C CA . GLU A 1 157 ? 21.254 -6.318 -3.799 1.00 64.31 157 GLU A CA 1
ATOM 1213 C C . GLU A 1 157 ? 21.331 -6.944 -5.199 1.00 64.31 157 GLU A C 1
ATOM 1215 O O . GLU A 1 157 ? 21.634 -8.129 -5.325 1.00 64.31 157 GLU A O 1
ATOM 1220 N N . ALA A 1 158 ? 21.130 -6.144 -6.247 1.00 54.25 158 ALA A N 1
ATOM 1221 C CA . ALA A 1 158 ? 21.229 -6.570 -7.639 1.00 54.25 158 ALA A CA 1
ATOM 1222 C C . ALA A 1 158 ? 22.664 -6.520 -8.213 1.00 54.25 158 ALA A C 1
ATOM 1224 O O . ALA A 1 158 ? 22.865 -6.839 -9.383 1.00 54.25 158 ALA A O 1
ATOM 1225 N N . GLY A 1 159 ? 23.670 -6.160 -7.405 1.00 59.31 159 GLY A N 1
ATOM 1226 C CA . GLY A 1 159 ? 25.079 -6.148 -7.814 1.00 59.31 159 GLY A CA 1
ATOM 1227 C C . GLY A 1 159 ? 25.461 -5.008 -8.762 1.00 59.31 159 GLY A C 1
ATOM 1228 O O . GLY A 1 159 ? 26.499 -5.087 -9.417 1.00 59.31 159 GLY A O 1
ATOM 1229 N N . PHE A 1 160 ? 24.643 -3.956 -8.843 1.00 58.72 160 PHE A N 1
ATOM 1230 C CA . PHE A 1 160 ? 24.940 -2.766 -9.631 1.00 58.72 160 PHE A CA 1
ATOM 1231 C C . PHE A 1 160 ? 25.672 -1.727 -8.776 1.00 58.72 160 PHE A C 1
ATOM 1233 O O . PHE A 1 160 ? 25.144 -1.242 -7.772 1.00 58.72 160 PHE A O 1
ATOM 1240 N N . GLU A 1 161 ? 26.866 -1.327 -9.211 1.00 57.59 161 GLU A N 1
ATOM 1241 C CA . GLU A 1 161 ? 27.455 -0.050 -8.810 1.00 57.59 161 GLU A CA 1
ATOM 1242 C C . GLU A 1 161 ? 26.879 1.024 -9.731 1.00 57.59 161 GLU A C 1
ATOM 1244 O O . GLU A 1 161 ? 27.202 1.070 -10.916 1.00 57.59 161 GLU A O 1
ATOM 1249 N N . VAL A 1 162 ? 25.972 1.856 -9.219 1.00 55.41 162 VAL A N 1
ATOM 1250 C CA . VAL A 1 162 ? 25.489 3.004 -9.992 1.00 55.41 162 VAL A CA 1
ATOM 1251 C C . VAL A 1 162 ? 26.389 4.182 -9.705 1.00 55.41 162 VAL A C 1
ATOM 1253 O O . VAL A 1 162 ? 26.385 4.717 -8.595 1.00 55.41 162 VAL A O 1
ATOM 1256 N N . ASP A 1 163 ? 27.137 4.596 -10.721 1.00 57.78 163 ASP A N 1
ATOM 1257 C CA . ASP A 1 163 ? 27.724 5.922 -10.732 1.00 57.78 163 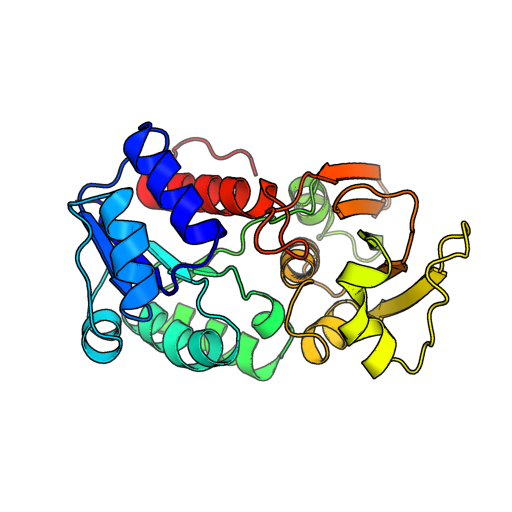ASP A CA 1
ATOM 1258 C C . ASP A 1 163 ? 26.576 6.934 -10.865 1.00 57.78 163 ASP A C 1
ATOM 1260 O O . ASP A 1 163 ? 25.937 7.060 -11.909 1.00 57.78 163 ASP A O 1
ATOM 1264 N N . ALA A 1 164 ? 26.262 7.629 -9.768 1.00 53.19 164 ALA A N 1
ATOM 1265 C CA . ALA A 1 164 ? 25.166 8.597 -9.677 1.00 53.19 164 ALA A CA 1
ATOM 1266 C C . ALA A 1 164 ? 25.357 9.843 -10.576 1.00 53.19 164 ALA A C 1
ATOM 1268 O O . ALA A 1 164 ? 24.584 10.797 -10.474 1.00 53.19 164 ALA A O 1
ATOM 1269 N N . THR A 1 165 ? 26.389 9.848 -11.425 1.00 51.00 165 THR A N 1
ATOM 1270 C CA . THR A 1 165 ? 26.716 10.907 -12.383 1.00 51.00 165 THR A CA 1
ATOM 1271 C C . THR A 1 165 ? 26.310 10.600 -13.828 1.00 51.00 165 THR A C 1
ATOM 1273 O O . THR A 1 165 ? 26.382 11.501 -14.663 1.00 51.00 165 THR A O 1
ATOM 1276 N N . GLU A 1 166 ? 25.847 9.386 -14.148 1.00 57.00 166 GLU A N 1
ATOM 1277 C CA . GLU A 1 166 ? 25.357 9.086 -15.500 1.00 57.00 166 GLU A CA 1
ATOM 1278 C C . GLU A 1 166 ? 23.929 9.624 -15.727 1.00 57.00 166 GLU A C 1
ATOM 1280 O O . GLU A 1 166 ? 22.981 9.276 -15.022 1.00 57.00 166 GLU A O 1
ATOM 1285 N N . ASP A 1 167 ? 23.758 10.458 -16.761 1.00 64.62 167 ASP A N 1
ATOM 1286 C CA . ASP A 1 167 ? 22.470 11.061 -17.155 1.00 64.62 167 ASP A CA 1
ATOM 1287 C C . ASP A 1 167 ? 21.495 10.068 -17.830 1.00 64.62 167 ASP A C 1
ATOM 1289 O O . ASP A 1 167 ? 20.359 10.423 -18.162 1.00 64.62 167 ASP A O 1
ATOM 1293 N N . VAL A 1 168 ? 21.923 8.826 -18.086 1.00 78.94 168 VAL A N 1
ATOM 1294 C CA . VAL A 1 168 ? 21.143 7.843 -18.849 1.00 78.94 168 VAL A CA 1
ATOM 1295 C C . VAL A 1 168 ? 20.331 6.949 -17.905 1.00 78.94 168 VAL A C 1
ATOM 1297 O O . VAL A 1 168 ? 20.893 6.374 -16.976 1.00 78.94 168 VAL A O 1
ATOM 1300 N N . PRO A 1 169 ? 19.017 6.763 -18.139 1.00 87.75 169 PRO A N 1
ATOM 1301 C CA . PRO A 1 169 ? 18.215 5.847 -17.336 1.00 87.75 169 PRO A CA 1
ATOM 1302 C C . PRO A 1 169 ? 18.701 4.393 -17.435 1.00 87.75 169 PRO A C 1
ATOM 1304 O O . PRO A 1 169 ? 18.839 3.859 -18.537 1.00 87.75 169 PRO A O 1
ATOM 1307 N N . VAL A 1 170 ? 18.864 3.725 -16.291 1.00 85.62 170 VAL A N 1
ATOM 1308 C CA . VAL A 1 170 ? 19.323 2.330 -16.186 1.00 85.62 170 VAL A CA 1
ATOM 1309 C C . VAL A 1 170 ? 18.174 1.434 -15.728 1.00 85.62 170 VAL A C 1
ATOM 1311 O O . VAL A 1 170 ? 17.559 1.677 -14.689 1.00 85.62 170 VAL A O 1
ATOM 1314 N N . VAL A 1 171 ? 17.874 0.383 -16.495 1.00 88.44 171 VAL A N 1
ATOM 1315 C CA . VAL A 1 171 ? 16.896 -0.644 -16.102 1.00 88.44 171 VAL A CA 1
ATOM 1316 C C . VAL A 1 171 ? 17.564 -1.598 -15.118 1.00 88.44 171 VAL A C 1
ATOM 1318 O O . VAL A 1 171 ? 18.528 -2.272 -15.464 1.00 88.44 171 VAL A O 1
ATOM 1321 N N . LEU A 1 172 ? 17.050 -1.643 -13.894 1.00 84.94 172 LEU A N 1
ATOM 1322 C CA . LEU A 1 172 ? 17.583 -2.471 -12.809 1.00 84.94 172 LEU A CA 1
ATOM 1323 C C . LEU A 1 172 ? 16.913 -3.837 -12.747 1.00 84.94 172 LEU A C 1
ATOM 1325 O O . LEU A 1 172 ? 17.515 -4.823 -12.336 1.00 84.94 172 LEU A O 1
ATOM 1329 N N . TYR A 1 173 ? 15.640 -3.865 -13.130 1.00 88.62 173 TYR A N 1
ATOM 1330 C CA . TYR A 1 173 ? 14.821 -5.059 -13.149 1.00 88.62 173 TYR A CA 1
ATOM 1331 C C . TYR A 1 173 ? 13.819 -4.967 -14.292 1.00 88.62 173 TYR A C 1
ATOM 1333 O O . TYR A 1 173 ? 13.217 -3.911 -14.502 1.00 88.62 173 TYR A O 1
ATOM 1341 N N . GLU A 1 174 ? 13.627 -6.082 -14.988 1.00 93.62 174 GLU A N 1
ATOM 1342 C CA . GLU A 1 174 ? 12.563 -6.281 -15.963 1.00 93.62 174 GLU A CA 1
ATOM 1343 C C . GLU A 1 174 ? 12.099 -7.740 -15.896 1.00 93.62 174 GLU A C 1
ATOM 1345 O O . GLU A 1 174 ? 12.900 -8.657 -16.085 1.00 93.62 174 GLU A O 1
ATOM 1350 N N . GLY A 1 175 ? 10.821 -7.960 -15.585 1.00 95.88 175 GLY A N 1
ATOM 1351 C CA . GLY A 1 175 ? 10.268 -9.306 -15.452 1.00 95.88 175 GLY A CA 1
ATOM 1352 C C . GLY A 1 175 ? 8.998 -9.380 -14.607 1.00 95.88 175 GLY A C 1
ATOM 1353 O O . GLY A 1 175 ? 8.208 -8.443 -14.550 1.00 95.88 175 GLY A O 1
ATOM 1354 N N . SER A 1 176 ? 8.795 -10.522 -13.951 1.00 96.75 176 SER A N 1
ATOM 1355 C CA . SER A 1 176 ? 7.626 -10.806 -13.110 1.00 96.75 176 SER A CA 1
ATOM 1356 C C . SER A 1 176 ? 7.497 -9.845 -11.922 1.00 96.75 176 SER A C 1
ATOM 1358 O O . SER A 1 176 ? 8.342 -9.796 -11.024 1.00 96.75 176 SER A O 1
ATOM 1360 N N . ALA A 1 177 ? 6.367 -9.140 -11.838 1.00 95.88 177 ALA A N 1
ATOM 1361 C CA . ALA A 1 177 ? 6.064 -8.318 -10.673 1.00 95.88 177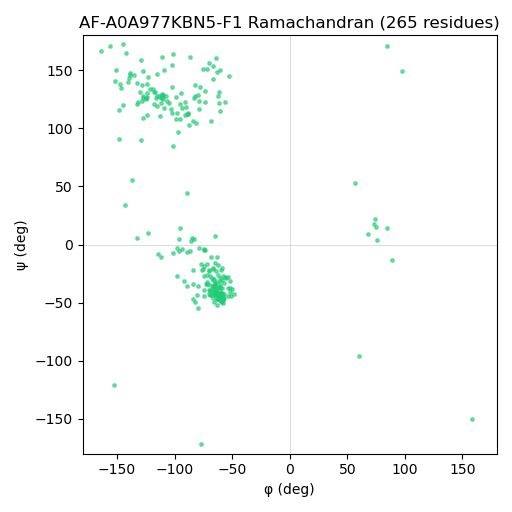 ALA A CA 1
ATOM 1362 C C . ALA A 1 177 ? 5.992 -9.149 -9.381 1.00 95.88 177 ALA A C 1
ATOM 1364 O O . ALA A 1 177 ? 6.532 -8.730 -8.355 1.00 95.88 177 ALA A O 1
ATOM 1365 N N . LYS A 1 178 ? 5.349 -10.327 -9.402 1.00 95.31 178 LYS A N 1
ATOM 1366 C CA . LYS A 1 178 ? 5.244 -11.189 -8.210 1.00 95.31 178 LYS A CA 1
ATOM 1367 C C . LYS A 1 178 ? 6.599 -11.710 -7.735 1.00 95.31 178 LYS A C 1
ATOM 1369 O O . LYS A 1 178 ? 6.813 -11.778 -6.525 1.00 95.31 178 LYS A O 1
ATOM 1374 N N . GLU A 1 179 ? 7.502 -12.086 -8.639 1.00 93.75 179 GLU A N 1
ATOM 1375 C CA . GLU A 1 179 ? 8.850 -12.522 -8.261 1.00 93.75 179 GLU A CA 1
ATOM 1376 C C . GLU A 1 179 ? 9.618 -11.414 -7.550 1.00 93.75 179 GLU A C 1
ATOM 1378 O O . GLU A 1 179 ? 10.205 -11.660 -6.494 1.00 93.75 179 GLU A O 1
ATOM 1383 N N . GLU A 1 180 ? 9.581 -10.197 -8.089 1.00 91.19 180 GLU A N 1
ATOM 1384 C CA . GLU A 1 180 ? 10.302 -9.077 -7.495 1.00 91.19 180 GLU A CA 1
ATOM 1385 C C . GLU A 1 180 ? 9.678 -8.626 -6.172 1.00 91.19 180 GLU A C 1
ATOM 1387 O O . GLU A 1 180 ? 10.396 -8.394 -5.205 1.00 91.19 180 GLU A O 1
ATOM 1392 N N . LEU A 1 181 ? 8.345 -8.608 -6.062 1.00 91.69 181 LEU A N 1
ATOM 1393 C CA . LEU A 1 181 ? 7.642 -8.288 -4.810 1.00 91.69 181 LEU A CA 1
ATOM 1394 C C . LEU A 1 181 ? 7.966 -9.263 -3.665 1.00 91.69 181 LEU A C 1
ATOM 1396 O O . LEU A 1 181 ? 7.975 -8.855 -2.502 1.00 91.69 181 LEU A O 1
ATOM 1400 N N . ARG A 1 182 ? 8.245 -10.538 -3.971 1.00 90.31 182 ARG A N 1
ATOM 1401 C CA . ARG A 1 182 ? 8.672 -11.532 -2.968 1.00 90.31 182 ARG A CA 1
ATOM 1402 C C . ARG A 1 182 ? 10.077 -11.251 -2.437 1.00 90.31 182 ARG A C 1
ATOM 1404 O O . ARG A 1 182 ? 10.327 -11.498 -1.257 1.00 90.31 182 ARG A O 1
ATOM 1411 N N . LYS A 1 183 ? 10.970 -10.744 -3.292 1.00 84.62 183 LYS A N 1
ATOM 1412 C CA . LYS A 1 183 ? 12.358 -10.401 -2.944 1.00 84.62 183 LYS A CA 1
ATOM 1413 C C . LYS A 1 183 ? 12.423 -9.052 -2.232 1.00 84.62 183 LYS A C 1
ATOM 1415 O O . LYS A 1 183 ? 12.909 -8.956 -1.108 1.00 84.62 183 LYS A O 1
ATOM 1420 N N . VAL A 1 184 ? 11.863 -8.024 -2.862 1.00 70.94 184 VAL A N 1
ATOM 1421 C CA . VAL A 1 184 ? 11.944 -6.626 -2.444 1.00 70.94 184 VAL A CA 1
ATOM 1422 C C . VAL A 1 184 ? 10.640 -6.235 -1.752 1.00 70.94 184 VAL A C 1
ATOM 1424 O O . VAL A 1 184 ? 9.709 -5.674 -2.326 1.00 70.94 184 VAL A O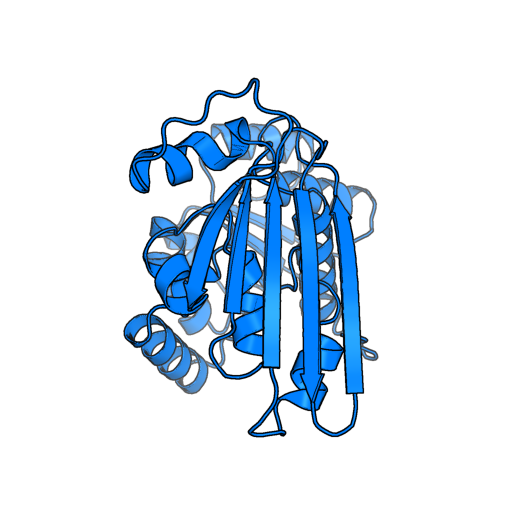 1
ATOM 1427 N N . GLN A 1 185 ? 10.573 -6.529 -0.454 1.00 64.69 185 GLN A N 1
ATOM 1428 C CA . GLN A 1 185 ? 9.374 -6.299 0.364 1.00 64.69 185 GLN A CA 1
ATOM 1429 C C . GLN A 1 185 ? 9.127 -4.820 0.722 1.00 64.69 185 GLN A C 1
ATOM 1431 O O . GLN A 1 185 ? 8.131 -4.508 1.379 1.00 64.69 185 GLN A O 1
ATOM 1436 N N . LYS A 1 186 ? 10.029 -3.899 0.350 1.00 68.50 186 LYS A N 1
ATOM 1437 C CA . LYS A 1 186 ? 9.937 -2.468 0.685 1.00 68.50 186 LYS A CA 1
ATOM 1438 C C . LYS A 1 186 ? 10.087 -1.590 -0.554 1.00 68.50 186 LYS A C 1
ATOM 1440 O O . LYS A 1 186 ? 10.965 -1.797 -1.377 1.00 68.50 186 LYS A O 1
ATOM 1445 N N . GLY A 1 187 ? 9.253 -0.555 -0.653 1.00 74.12 187 GLY A N 1
ATOM 1446 C CA . GLY A 1 187 ? 9.382 0.503 -1.662 1.00 74.12 187 GLY A CA 1
ATOM 1447 C C . GLY A 1 187 ? 8.664 0.253 -2.992 1.00 74.12 187 GLY A C 1
ATOM 1448 O O . GLY A 1 187 ? 8.472 1.216 -3.735 1.00 74.12 187 GLY A O 1
ATOM 1449 N N . ILE A 1 188 ? 8.208 -0.975 -3.267 1.00 83.81 188 ILE A N 1
ATOM 1450 C CA . ILE A 1 188 ? 7.445 -1.329 -4.482 1.00 83.81 188 ILE A CA 1
ATOM 1451 C C . ILE A 1 188 ? 6.067 -1.950 -4.194 1.00 83.81 188 ILE A C 1
ATOM 1453 O O . ILE A 1 188 ? 5.390 -2.394 -5.111 1.00 83.81 188 ILE A O 1
ATOM 1457 N N . ASN A 1 189 ? 5.598 -1.932 -2.941 1.00 87.00 189 ASN A N 1
ATOM 1458 C CA . ASN A 1 189 ? 4.348 -2.590 -2.511 1.00 87.00 189 ASN A CA 1
ATOM 1459 C C . ASN A 1 189 ? 3.136 -2.250 -3.389 1.00 87.00 189 ASN A C 1
ATOM 1461 O O . ASN A 1 189 ? 2.321 -3.111 -3.709 1.00 87.00 189 ASN A O 1
ATOM 1465 N N . THR A 1 190 ? 3.053 -0.996 -3.832 1.00 89.31 190 THR A N 1
ATOM 1466 C CA . THR A 1 190 ? 2.011 -0.496 -4.730 1.00 89.31 190 THR A CA 1
ATOM 1467 C C . THR A 1 190 ? 1.833 -1.329 -6.002 1.00 89.31 190 THR A C 1
ATOM 1469 O O . THR A 1 190 ? 0.710 -1.437 -6.484 1.00 89.31 190 THR A O 1
ATOM 1472 N N . ILE A 1 191 ? 2.893 -1.947 -6.532 1.00 94.62 191 ILE A N 1
ATOM 1473 C CA . ILE A 1 191 ? 2.813 -2.773 -7.746 1.00 94.62 191 ILE A CA 1
ATOM 1474 C C . ILE A 1 191 ? 1.852 -3.953 -7.551 1.00 94.62 191 ILE A C 1
ATOM 1476 O O . ILE A 1 191 ? 1.169 -4.352 -8.494 1.00 94.62 191 ILE A O 1
ATOM 1480 N N . MET A 1 192 ? 1.695 -4.448 -6.317 1.00 95.88 192 MET A N 1
ATOM 1481 C CA . MET A 1 192 ? 0.731 -5.507 -6.026 1.00 95.88 192 MET A CA 1
ATOM 1482 C C . MET A 1 192 ? -0.707 -5.100 -6.379 1.00 95.88 192 MET A C 1
ATOM 1484 O O . MET A 1 192 ? -1.498 -5.950 -6.774 1.00 95.88 192 MET A O 1
ATOM 1488 N N . ALA A 1 193 ? -1.062 -3.813 -6.297 1.00 96.06 193 ALA A N 1
ATOM 1489 C CA . ALA A 1 193 ? -2.388 -3.353 -6.704 1.00 96.06 193 ALA A CA 1
ATOM 1490 C C . ALA A 1 193 ? -2.650 -3.617 -8.199 1.00 96.06 193 ALA A C 1
ATOM 1492 O O . ALA A 1 193 ? -3.759 -4.006 -8.557 1.00 96.06 193 ALA A O 1
ATOM 1493 N N . ALA A 1 194 ? -1.630 -3.488 -9.056 1.00 97.12 194 ALA A N 1
ATOM 1494 C CA . ALA A 1 194 ? -1.733 -3.802 -10.482 1.00 97.12 194 ALA A CA 1
ATOM 1495 C C . ALA A 1 194 ? -1.872 -5.309 -10.737 1.00 97.12 194 ALA A C 1
ATOM 1497 O O . ALA A 1 194 ? -2.729 -5.713 -11.519 1.00 97.12 194 ALA A O 1
ATOM 1498 N N . VAL A 1 195 ? -1.096 -6.133 -10.023 1.00 97.50 195 VAL A N 1
ATOM 1499 C CA . VAL A 1 195 ? -1.209 -7.604 -10.067 1.00 97.50 195 VAL A CA 1
ATOM 1500 C C . VAL A 1 195 ? -2.621 -8.049 -9.671 1.00 97.50 195 VAL A C 1
ATOM 1502 O O . VAL A 1 195 ? -3.252 -8.853 -10.357 1.00 97.50 195 VAL A O 1
ATOM 1505 N N . LEU A 1 196 ? -3.154 -7.497 -8.576 1.00 96.88 196 LEU A N 1
ATOM 1506 C CA . LEU A 1 196 ? -4.506 -7.804 -8.109 1.00 96.88 196 LEU A CA 1
ATOM 1507 C C . LEU A 1 196 ? -5.574 -7.320 -9.094 1.00 96.88 196 LEU A C 1
ATOM 1509 O O . LEU A 1 196 ? -6.522 -8.056 -9.356 1.00 96.88 196 LEU A O 1
ATOM 1513 N N . ALA A 1 197 ? -5.417 -6.119 -9.658 1.00 96.31 197 ALA A N 1
ATOM 1514 C CA . ALA A 1 197 ? -6.347 -5.583 -10.645 1.00 96.31 197 ALA A CA 1
ATOM 1515 C C . ALA A 1 197 ? -6.397 -6.453 -11.908 1.00 96.31 197 ALA A C 1
ATOM 1517 O O . ALA A 1 197 ? -7.488 -6.748 -12.385 1.00 96.31 197 ALA A O 1
ATOM 1518 N N . ALA A 1 198 ? -5.242 -6.901 -12.409 1.00 97.38 198 ALA A N 1
ATOM 1519 C CA . ALA A 1 198 ? -5.143 -7.753 -13.594 1.00 97.38 198 ALA A CA 1
ATOM 1520 C C . ALA A 1 198 ? -5.626 -9.195 -13.347 1.00 97.38 198 ALA A C 1
ATOM 1522 O O . ALA A 1 198 ? -5.860 -9.939 -14.300 1.00 97.38 198 ALA A O 1
ATOM 1523 N N . GLY A 1 199 ? -5.736 -9.613 -12.079 1.00 96.12 199 GLY A N 1
ATOM 1524 C CA . GLY A 1 199 ? -6.066 -10.987 -11.691 1.00 96.12 199 GLY A CA 1
ATOM 1525 C C . GLY A 1 199 ? -4.974 -12.009 -12.032 1.00 96.12 199 GLY A C 1
ATOM 1526 O O . GLY A 1 199 ? -5.203 -13.212 -11.928 1.00 96.12 199 GLY A O 1
ATOM 1527 N N . ARG A 1 200 ? -3.796 -11.542 -12.454 1.00 96.00 200 ARG A N 1
ATOM 1528 C CA . ARG A 1 200 ? -2.640 -12.333 -12.889 1.00 96.00 200 ARG A CA 1
ATOM 1529 C C . ARG A 1 200 ? -1.364 -11.516 -12.715 1.00 96.00 200 ARG A C 1
ATOM 1531 O O . ARG A 1 200 ? -1.418 -10.326 -12.415 1.00 96.00 200 ARG A O 1
ATOM 1538 N N . ASP A 1 201 ? -0.220 -12.164 -12.891 1.00 97.38 201 ASP A N 1
ATOM 1539 C CA . ASP A 1 201 ? 1.062 -11.467 -12.845 1.00 97.38 201 ASP A CA 1
ATOM 1540 C C . ASP A 1 201 ? 1.220 -10.483 -14.017 1.00 97.38 201 ASP A C 1
ATOM 1542 O O . ASP A 1 201 ? 0.610 -10.656 -15.074 1.00 97.38 201 ASP A O 1
ATOM 1546 N N . VAL A 1 202 ? 2.024 -9.442 -13.817 1.00 97.94 202 VAL A N 1
ATOM 1547 C CA . VAL A 1 202 ? 2.238 -8.353 -14.785 1.00 97.94 202 VAL A CA 1
ATOM 1548 C C . VAL A 1 202 ? 3.733 -8.129 -15.001 1.00 97.94 202 VAL A C 1
ATOM 1550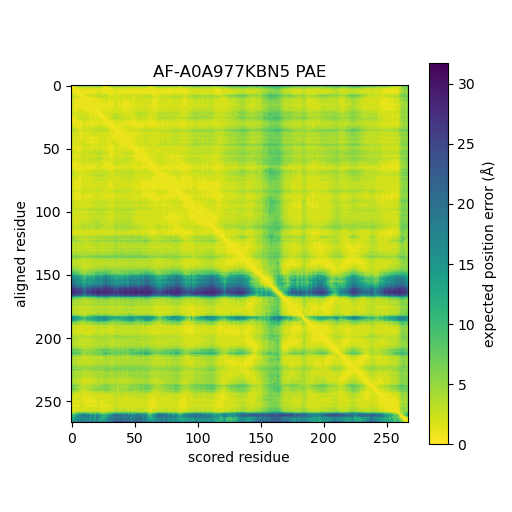 O O . VAL A 1 202 ? 4.542 -8.500 -14.147 1.00 97.94 202 VAL A O 1
ATOM 1553 N N . ASN A 1 203 ? 4.111 -7.512 -16.125 1.00 98.25 203 ASN A N 1
ATOM 1554 C CA . ASN A 1 203 ? 5.506 -7.129 -16.345 1.00 98.25 203 ASN A CA 1
ATOM 1555 C C . ASN A 1 203 ? 5.843 -5.915 -15.467 1.00 98.25 203 ASN A C 1
ATOM 1557 O O . ASN A 1 203 ? 5.092 -4.938 -15.437 1.00 98.25 203 ASN A O 1
ATOM 1561 N N . LEU A 1 204 ? 6.960 -5.967 -14.754 1.00 97.25 204 LEU A N 1
ATOM 1562 C CA . LEU A 1 204 ? 7.479 -4.881 -13.934 1.00 97.25 204 LEU A CA 1
ATOM 1563 C C . LEU A 1 204 ? 8.829 -4.440 -14.481 1.00 97.25 204 LEU A C 1
ATOM 1565 O O . LEU A 1 204 ? 9.725 -5.261 -14.653 1.00 97.25 204 LEU A O 1
ATOM 1569 N N . ARG A 1 205 ? 8.990 -3.129 -14.659 1.00 95.00 205 ARG A N 1
ATOM 1570 C CA . ARG A 1 205 ? 10.271 -2.470 -14.920 1.00 95.00 205 ARG A CA 1
ATOM 1571 C C . ARG A 1 205 ? 10.626 -1.547 -13.757 1.00 95.00 205 ARG A C 1
ATOM 1573 O O . ARG A 1 205 ? 9.823 -0.697 -13.369 1.00 95.00 205 ARG A O 1
ATOM 1580 N N . ILE A 1 206 ? 11.831 -1.687 -13.209 1.00 91.81 206 ILE A N 1
ATOM 1581 C CA . ILE A 1 206 ? 12.385 -0.765 -12.205 1.00 91.81 206 ILE A CA 1
ATOM 1582 C C . ILE A 1 206 ? 13.542 -0.017 -12.852 1.00 91.81 206 ILE A C 1
ATOM 1584 O O . ILE A 1 206 ? 14.495 -0.636 -13.322 1.00 91.81 206 ILE A O 1
ATOM 1588 N N . VAL A 1 207 ? 13.461 1.312 -12.879 1.00 91.38 207 VAL A N 1
ATOM 1589 C CA . VAL A 1 207 ? 14.417 2.159 -13.598 1.00 91.38 207 VAL A CA 1
ATOM 1590 C C . VAL A 1 207 ? 15.038 3.189 -12.658 1.00 91.38 207 VAL A C 1
ATOM 1592 O O . VAL A 1 207 ? 14.327 3.967 -12.016 1.00 91.38 207 VAL A O 1
ATOM 1595 N N . ALA A 1 208 ? 16.367 3.219 -12.610 1.00 88.62 208 ALA A N 1
ATOM 1596 C CA . ALA A 1 208 ? 17.125 4.314 -12.023 1.00 88.62 208 ALA A CA 1
ATOM 1597 C C . ALA A 1 208 ? 17.266 5.443 -13.050 1.00 88.62 208 ALA A C 1
ATOM 1599 O O . ALA A 1 208 ? 17.709 5.210 -14.169 1.00 88.62 208 ALA A O 1
ATOM 1600 N N . ASP A 1 209 ? 16.868 6.660 -12.691 1.00 88.94 209 ASP A N 1
ATOM 1601 C CA . ASP A 1 209 ? 16.932 7.832 -13.568 1.00 88.94 209 ASP A CA 1
ATOM 1602 C C . ASP A 1 209 ? 17.167 9.108 -12.749 1.00 88.94 209 ASP A C 1
ATOM 1604 O O . ASP A 1 209 ? 16.315 9.516 -11.951 1.00 88.94 209 ASP A O 1
ATOM 1608 N N . ALA A 1 210 ? 18.319 9.749 -12.960 1.00 86.69 210 ALA A N 1
ATOM 1609 C CA . ALA A 1 210 ? 18.718 10.972 -12.267 1.00 86.69 210 ALA A CA 1
ATOM 1610 C C . ALA A 1 210 ? 17.847 12.197 -12.622 1.00 86.69 210 ALA A C 1
ATOM 1612 O O . ALA A 1 210 ? 17.772 13.144 -11.832 1.00 86.69 210 ALA A O 1
ATOM 1613 N N . SER A 1 211 ? 17.149 12.179 -13.766 1.00 87.88 211 SER A N 1
ATOM 1614 C CA . SER A 1 211 ? 16.285 13.277 -14.224 1.00 87.88 211 SER A CA 1
ATOM 1615 C C . SER A 1 211 ? 14.963 13.377 -13.453 1.00 87.88 211 SER A C 1
ATOM 1617 O O . SER A 1 211 ? 14.319 14.431 -13.443 1.00 87.88 211 SER A O 1
ATOM 1619 N N . VAL A 1 212 ? 14.555 12.307 -12.761 1.00 89.38 212 VAL A N 1
ATOM 1620 C CA . VAL A 1 212 ? 13.305 12.275 -11.994 1.00 89.38 212 VAL A CA 1
ATOM 1621 C C . VAL A 1 212 ? 13.491 12.974 -10.646 1.00 89.38 212 VAL A C 1
ATOM 1623 O O . VAL A 1 212 ? 14.397 12.663 -9.885 1.00 89.38 212 VAL A O 1
ATOM 1626 N N . LYS A 1 213 ? 12.604 13.916 -10.303 1.00 84.31 213 LYS A N 1
ATOM 1627 C CA . LYS A 1 213 ? 12.672 14.672 -9.031 1.00 84.31 213 LYS A CA 1
ATOM 1628 C C . LYS A 1 213 ? 11.924 14.022 -7.858 1.00 84.31 213 LYS A C 1
ATOM 1630 O O . LYS A 1 213 ? 12.022 14.500 -6.735 1.00 84.31 213 LYS A O 1
ATOM 1635 N N . GLY A 1 214 ? 11.187 12.943 -8.105 1.00 89.94 214 GLY A N 1
ATOM 1636 C CA . GLY A 1 214 ? 10.414 12.217 -7.098 1.00 89.94 214 GLY A CA 1
ATOM 1637 C C . GLY A 1 214 ? 10.251 10.750 -7.479 1.00 89.94 214 GLY A C 1
ATOM 1638 O O . GLY A 1 214 ? 11.235 10.034 -7.651 1.00 89.94 214 GLY A O 1
ATOM 1639 N N . SER A 1 215 ? 9.010 10.293 -7.629 1.00 91.31 215 SER A N 1
ATOM 1640 C CA . SER A 1 215 ? 8.718 8.972 -8.199 1.00 91.31 215 SER A CA 1
ATOM 1641 C C . SER A 1 215 ? 7.835 9.101 -9.426 1.00 91.31 215 SER A C 1
ATOM 1643 O O . SER A 1 215 ? 6.820 9.795 -9.395 1.00 91.31 215 SER A O 1
ATOM 1645 N N . LYS A 1 216 ? 8.204 8.394 -10.486 1.00 94.94 216 LYS A N 1
ATOM 1646 C CA . LYS A 1 216 ? 7.460 8.333 -11.733 1.00 94.94 216 LYS A CA 1
ATOM 1647 C C . LYS A 1 216 ? 6.926 6.923 -11.928 1.00 94.94 216 LYS A C 1
ATOM 1649 O O . LYS A 1 216 ? 7.688 5.965 -11.849 1.00 94.94 216 LYS A O 1
ATOM 1654 N N . TYR A 1 217 ? 5.629 6.809 -12.174 1.00 95.69 217 TYR A N 1
ATOM 1655 C CA . TYR A 1 217 ? 4.970 5.541 -12.465 1.00 95.69 217 TYR A CA 1
ATOM 1656 C C . TYR A 1 217 ? 4.360 5.606 -13.856 1.00 95.69 217 TYR A C 1
ATOM 1658 O O . TYR A 1 217 ? 3.697 6.587 -14.201 1.00 95.69 217 TYR A O 1
ATOM 1666 N N . SER A 1 218 ? 4.579 4.561 -14.646 1.00 96.69 218 SER A N 1
ATOM 1667 C CA . SER A 1 218 ? 3.925 4.379 -15.937 1.00 96.69 218 SER A CA 1
ATOM 1668 C C . SER A 1 218 ? 3.183 3.049 -15.957 1.00 96.69 218 SER A C 1
ATOM 1670 O O . SER A 1 218 ? 3.648 2.068 -15.382 1.00 96.69 218 SER A O 1
ATOM 1672 N N . LEU A 1 219 ? 2.037 3.029 -16.627 1.00 97.88 219 LEU A N 1
ATOM 1673 C CA . LEU A 1 219 ? 1.231 1.836 -16.848 1.00 97.88 219 LEU A CA 1
ATOM 1674 C C . LEU A 1 219 ? 0.939 1.728 -18.341 1.00 97.88 219 LEU A C 1
ATOM 1676 O O . LEU A 1 219 ? 0.391 2.663 -18.930 1.00 97.88 219 LEU A O 1
ATOM 1680 N N . ILE A 1 220 ? 1.307 0.605 -18.944 1.00 98.31 220 ILE A N 1
ATOM 1681 C CA . ILE A 1 220 ? 0.978 0.267 -20.328 1.00 98.31 220 ILE A CA 1
ATOM 1682 C C . ILE A 1 220 ? -0.010 -0.891 -20.291 1.00 98.31 220 ILE A C 1
ATOM 1684 O O . ILE A 1 220 ? 0.211 -1.884 -19.600 1.00 98.31 220 ILE A O 1
ATOM 1688 N N . ILE A 1 221 ? -1.111 -0.740 -21.022 1.00 98.44 221 ILE A N 1
ATOM 1689 C CA . ILE A 1 221 ? -2.189 -1.721 -21.104 1.00 98.44 221 ILE A CA 1
ATOM 1690 C C . ILE A 1 221 ? -2.451 -1.997 -22.579 1.00 98.44 221 ILE A C 1
ATOM 1692 O O . ILE A 1 221 ? -2.722 -1.066 -23.342 1.00 98.44 221 ILE A O 1
ATOM 1696 N N . GLU A 1 222 ? -2.422 -3.264 -22.976 1.00 98.38 222 GLU A N 1
ATOM 1697 C CA . GLU A 1 222 ? -2.838 -3.701 -24.308 1.00 98.38 222 GLU A CA 1
ATOM 1698 C C . GLU A 1 222 ? -3.814 -4.875 -24.203 1.00 98.38 222 GLU A C 1
ATOM 1700 O O . GLU A 1 222 ? -3.571 -5.846 -23.493 1.00 98.38 222 GLU A O 1
ATOM 1705 N N . SER A 1 223 ? -4.924 -4.776 -24.926 1.00 97.88 223 SER A N 1
ATOM 1706 C CA . SER A 1 223 ? -5.972 -5.793 -25.047 1.00 97.88 223 SER A CA 1
ATOM 1707 C C . SER A 1 223 ? -6.550 -5.758 -26.473 1.00 97.88 223 SER A C 1
ATOM 1709 O O . SER A 1 223 ? -6.257 -4.812 -27.216 1.00 97.88 223 SER A O 1
ATOM 1711 N N . PRO A 1 224 ? -7.423 -6.703 -26.865 1.00 97.75 224 PRO A N 1
ATOM 1712 C CA . PRO A 1 224 ? -8.068 -6.691 -28.180 1.00 97.75 224 PRO A CA 1
ATOM 1713 C C . PRO A 1 224 ? -8.851 -5.413 -28.493 1.00 97.75 224 PRO A C 1
ATOM 1715 O O . PRO A 1 224 ? -9.001 -5.053 -29.659 1.00 97.75 224 PRO A O 1
ATOM 1718 N N . ILE A 1 225 ? -9.369 -4.737 -27.462 1.00 97.69 225 ILE A N 1
ATOM 1719 C CA . ILE A 1 225 ? -10.284 -3.598 -27.617 1.00 97.69 225 ILE A CA 1
ATOM 1720 C C . ILE A 1 225 ? -9.686 -2.257 -27.187 1.00 97.69 225 ILE A C 1
ATOM 1722 O O . ILE A 1 225 ? -10.291 -1.215 -27.430 1.00 97.69 225 ILE A O 1
ATOM 1726 N N . ALA A 1 226 ? -8.525 -2.257 -26.530 1.00 96.56 226 ALA A N 1
ATOM 1727 C CA . ALA A 1 226 ? -7.948 -1.046 -25.964 1.00 96.56 226 ALA A CA 1
ATOM 1728 C C . ALA A 1 226 ? -6.424 -1.112 -25.891 1.00 96.56 226 ALA A C 1
ATOM 1730 O O . ALA A 1 226 ? -5.844 -2.129 -25.507 1.00 96.56 226 ALA A O 1
ATOM 1731 N N . LYS A 1 227 ? -5.797 0.029 -26.186 1.00 97.94 227 LYS A N 1
ATOM 1732 C CA . LYS A 1 227 ? -4.402 0.324 -25.861 1.00 97.94 227 LYS A CA 1
ATOM 1733 C C . LYS A 1 227 ? -4.365 1.613 -25.062 1.00 97.94 227 LYS A C 1
ATOM 1735 O O . LYS A 1 227 ? -4.893 2.626 -25.518 1.00 97.94 227 LYS A O 1
ATOM 1740 N N . ALA A 1 228 ? -3.758 1.575 -23.887 1.00 97.69 228 ALA A N 1
ATOM 1741 C CA . ALA A 1 228 ? -3.655 2.731 -23.014 1.00 97.69 228 ALA A CA 1
ATOM 1742 C C . ALA A 1 228 ? -2.240 2.860 -22.461 1.00 97.69 228 ALA A C 1
ATOM 1744 O O . ALA A 1 228 ? -1.561 1.872 -22.184 1.00 97.69 228 ALA A O 1
ATOM 1745 N N . LYS A 1 229 ? -1.815 4.109 -22.286 1.00 97.81 229 LYS A N 1
ATOM 1746 C CA . LYS A 1 229 ? -0.594 4.459 -21.575 1.00 97.81 229 LYS A CA 1
ATOM 1747 C C . LYS A 1 229 ? -0.922 5.564 -20.589 1.00 97.81 229 LYS A C 1
ATOM 1749 O O . LYS A 1 229 ? -1.404 6.621 -20.990 1.00 97.81 229 LYS A O 1
ATOM 1754 N N . LEU A 1 230 ? -0.649 5.316 -19.318 1.00 96.75 230 LEU A N 1
ATOM 1755 C CA . LEU A 1 230 ? -0.778 6.295 -18.251 1.00 96.75 230 LEU A CA 1
ATOM 1756 C C . LEU A 1 230 ? 0.600 6.579 -17.670 1.00 96.75 230 LEU A C 1
ATOM 1758 O O . LEU A 1 230 ? 1.460 5.700 -17.617 1.00 96.75 230 LEU A O 1
ATOM 1762 N N . GLN A 1 231 ? 0.803 7.819 -17.242 1.00 96.00 231 GLN A N 1
ATOM 1763 C CA . GLN A 1 231 ? 2.031 8.246 -16.597 1.00 96.00 231 GLN A CA 1
ATOM 1764 C C . GLN A 1 231 ? 1.716 9.309 -15.555 1.00 96.00 231 GLN A C 1
ATOM 1766 O O . GLN A 1 231 ? 0.953 10.237 -15.822 1.00 96.00 231 GLN A O 1
ATOM 1771 N N . ALA A 1 232 ? 2.318 9.171 -14.380 1.00 95.25 232 ALA A N 1
ATOM 1772 C CA . ALA A 1 232 ? 2.208 10.142 -13.309 1.00 95.25 232 ALA A CA 1
ATOM 1773 C C . ALA A 1 232 ? 3.557 10.331 -12.619 1.00 95.25 232 ALA A C 1
ATOM 1775 O O . ALA A 1 232 ? 4.328 9.384 -12.445 1.00 95.25 232 ALA A O 1
ATOM 1776 N N . GLU A 1 233 ? 3.821 11.569 -12.220 1.00 95.19 233 GLU A N 1
ATOM 1777 C CA . GLU A 1 233 ? 4.987 11.952 -11.435 1.00 95.19 233 GLU A CA 1
ATOM 1778 C C . GLU A 1 233 ? 4.506 12.516 -10.106 1.00 95.19 233 GLU A C 1
ATOM 1780 O O . GLU A 1 233 ? 3.595 13.345 -10.057 1.00 95.19 233 GLU A O 1
ATOM 1785 N N . TYR A 1 234 ? 5.102 12.033 -9.024 1.00 94.69 234 TYR A N 1
ATOM 1786 C CA . TYR A 1 234 ? 4.691 12.365 -7.674 1.00 94.69 234 TYR A CA 1
ATOM 1787 C C . TYR A 1 234 ? 5.850 12.941 -6.883 1.00 94.69 234 TYR A C 1
ATOM 1789 O O . TYR A 1 234 ? 6.964 12.409 -6.890 1.00 94.69 234 TYR A O 1
ATOM 1797 N N . GLU A 1 235 ? 5.532 13.979 -6.117 1.00 95.06 235 GLU A N 1
ATOM 1798 C CA . GLU A 1 235 ? 6.356 14.391 -4.994 1.00 95.06 235 GLU A CA 1
ATOM 1799 C C . GLU A 1 235 ? 6.469 13.262 -3.963 1.00 95.06 235 GLU A C 1
ATOM 1801 O O . GLU A 1 235 ? 5.550 12.453 -3.772 1.00 95.06 235 GLU A O 1
ATOM 1806 N N . VAL A 1 236 ? 7.601 13.241 -3.270 1.00 92.94 236 VAL A N 1
ATOM 1807 C CA . VAL A 1 236 ? 7.922 12.278 -2.215 1.00 92.94 236 VAL A CA 1
ATOM 1808 C C . VAL A 1 236 ? 7.953 12.967 -0.854 1.00 92.94 236 VAL A C 1
ATOM 1810 O O . VAL A 1 236 ? 8.013 14.196 -0.783 1.00 92.94 236 VAL A O 1
ATOM 1813 N N . PHE A 1 237 ? 7.851 12.196 0.225 1.00 91.19 237 PHE A N 1
ATOM 1814 C CA . PHE A 1 237 ? 8.052 12.727 1.575 1.00 91.19 237 PHE A CA 1
ATOM 1815 C C . PHE A 1 237 ? 9.515 13.147 1.763 1.00 91.19 237 PHE A C 1
ATOM 1817 O O . PHE A 1 237 ? 10.419 12.483 1.258 1.00 91.19 237 PHE A O 1
ATOM 1824 N N . GLU A 1 238 ? 9.751 14.248 2.477 1.00 88.81 238 GLU A N 1
ATOM 1825 C CA . GLU A 1 238 ? 11.114 14.743 2.725 1.00 88.81 238 GLU A CA 1
ATOM 1826 C C . GLU A 1 238 ? 11.867 13.797 3.668 1.00 88.81 238 GLU A C 1
ATOM 1828 O O . GLU A 1 238 ? 13.043 13.507 3.470 1.00 88.81 238 GLU A O 1
ATOM 1833 N N . GLU A 1 239 ? 11.159 13.271 4.665 1.00 86.25 239 GLU A N 1
ATOM 1834 C CA . GLU A 1 239 ? 11.669 12.331 5.657 1.00 86.25 239 GLU A CA 1
ATOM 1835 C C . GLU A 1 239 ? 11.856 10.901 5.122 1.00 86.25 239 GLU A C 1
ATOM 1837 O O . GLU A 1 239 ? 12.616 10.130 5.708 1.00 86.25 239 GLU A O 1
ATOM 1842 N N . ASP A 1 240 ? 11.180 10.544 4.023 1.00 86.69 240 ASP A N 1
ATOM 1843 C CA . ASP A 1 240 ? 11.348 9.262 3.329 1.00 86.69 240 ASP A CA 1
ATOM 1844 C C . ASP A 1 240 ? 11.108 9.411 1.811 1.00 86.69 240 ASP A C 1
ATOM 1846 O O . ASP A 1 240 ? 9.986 9.220 1.321 1.00 86.69 240 ASP A O 1
ATOM 1850 N N . PRO A 1 241 ? 12.172 9.695 1.033 1.00 84.88 241 PRO A N 1
ATOM 1851 C CA . PRO A 1 241 ? 12.089 9.851 -0.419 1.00 84.88 241 PRO A CA 1
ATOM 1852 C C . PRO A 1 241 ? 11.645 8.591 -1.181 1.00 84.88 241 PRO A C 1
ATOM 1854 O O . PRO A 1 241 ? 11.346 8.672 -2.375 1.00 84.88 241 PRO A O 1
ATOM 1857 N N . LYS A 1 242 ? 11.584 7.416 -0.529 1.00 83.31 242 LYS A N 1
ATOM 1858 C CA . LYS A 1 242 ? 11.054 6.179 -1.131 1.00 83.31 242 LYS A CA 1
ATOM 1859 C C . LYS A 1 242 ? 9.523 6.178 -1.177 1.00 83.31 242 LYS A C 1
ATOM 1861 O O . LYS A 1 242 ? 8.940 5.377 -1.912 1.00 83.31 242 LYS A O 1
ATOM 1866 N N . LEU A 1 243 ? 8.859 7.052 -0.418 1.00 88.00 243 LEU A N 1
ATOM 1867 C CA . LEU A 1 243 ? 7.405 7.125 -0.326 1.00 88.00 243 LEU A CA 1
ATOM 1868 C C . LEU A 1 243 ? 6.864 8.326 -1.101 1.00 88.00 243 LEU A C 1
ATOM 1870 O O . LEU A 1 243 ? 7.182 9.480 -0.823 1.00 88.00 243 LEU A O 1
ATOM 1874 N N . SER A 1 244 ? 5.982 8.059 -2.062 1.00 92.06 244 SER A N 1
ATOM 1875 C CA . SER A 1 244 ? 5.272 9.109 -2.794 1.00 92.06 244 SER A CA 1
ATOM 1876 C C . SER A 1 244 ? 4.122 9.663 -1.950 1.00 92.06 244 SER A C 1
ATOM 1878 O O . SER A 1 244 ? 3.333 8.888 -1.402 1.00 92.06 244 SER A O 1
ATOM 1880 N N . LYS A 1 245 ? 3.950 10.991 -1.902 1.00 94.56 245 LYS A N 1
ATOM 1881 C CA . LYS A 1 245 ? 2.878 11.639 -1.117 1.00 94.56 245 LYS A CA 1
ATOM 1882 C C . LYS A 1 245 ? 1.481 11.142 -1.505 1.00 94.56 245 LYS A C 1
ATOM 1884 O O . LYS A 1 245 ? 0.619 10.993 -0.641 1.00 94.56 245 LYS A O 1
ATOM 1889 N N . ILE A 1 246 ? 1.271 10.798 -2.783 1.00 95.12 246 ILE A N 1
ATOM 1890 C CA . ILE A 1 246 ? 0.012 10.226 -3.292 1.00 95.12 246 ILE A CA 1
ATOM 1891 C C . ILE A 1 246 ? -0.427 8.961 -2.540 1.00 95.12 246 ILE A C 1
ATOM 1893 O O . ILE A 1 246 ? -1.626 8.728 -2.407 1.00 95.12 246 ILE A O 1
ATOM 1897 N N . MET A 1 247 ? 0.504 8.180 -1.976 1.00 94.06 247 MET A N 1
ATOM 1898 C CA . MET A 1 247 ? 0.174 6.954 -1.242 1.00 94.06 247 MET A CA 1
ATOM 1899 C C . MET A 1 247 ? -0.716 7.240 -0.025 1.00 94.06 247 MET A C 1
ATOM 1901 O O . MET A 1 247 ? -1.630 6.465 0.254 1.00 94.06 247 MET A O 1
ATOM 1905 N N . ALA A 1 248 ? -0.519 8.379 0.650 1.00 95.69 248 ALA A N 1
ATOM 1906 C CA . ALA A 1 248 ? -1.388 8.800 1.747 1.00 95.69 248 ALA A CA 1
ATOM 1907 C C . ALA A 1 248 ? -2.804 9.134 1.262 1.00 95.69 248 ALA A C 1
ATOM 1909 O O . ALA A 1 248 ? -3.783 8.732 1.884 1.00 95.69 248 ALA A O 1
ATOM 1910 N N . TYR A 1 249 ? -2.935 9.796 0.113 1.00 95.31 249 TYR A N 1
ATOM 1911 C CA . TYR A 1 249 ? -4.233 10.130 -0.481 1.00 95.31 249 TYR A CA 1
ATOM 1912 C C . TYR A 1 249 ? -4.947 8.900 -1.049 1.00 95.31 249 TYR A C 1
ATOM 1914 O O . TYR A 1 249 ? -6.172 8.799 -0.972 1.00 95.31 249 TYR A O 1
ATOM 1922 N N . SER A 1 250 ? -4.186 7.925 -1.543 1.00 95.25 250 SER A N 1
ATOM 1923 C CA . SER A 1 250 ? -4.699 6.615 -1.929 1.00 95.25 250 SER A CA 1
ATOM 1924 C C . SER A 1 250 ? -5.274 5.861 -0.724 1.00 95.25 250 SER A C 1
ATOM 1926 O O . SER A 1 250 ? -6.417 5.396 -0.767 1.00 95.25 250 SER A O 1
ATOM 1928 N N . ALA A 1 251 ? -4.542 5.836 0.396 1.00 96.19 251 ALA A N 1
ATOM 1929 C CA . ALA A 1 251 ? -5.027 5.283 1.660 1.00 96.19 251 ALA A CA 1
ATOM 1930 C C . ALA A 1 251 ? -6.266 6.033 2.176 1.00 96.19 251 ALA A C 1
ATOM 1932 O O . ALA A 1 251 ? -7.255 5.404 2.544 1.00 96.19 251 ALA A O 1
ATOM 1933 N N . LEU A 1 252 ? -6.264 7.371 2.141 1.00 95.38 252 LEU A N 1
ATOM 1934 C CA . LEU A 1 252 ? -7.410 8.198 2.530 1.00 95.38 252 LEU A CA 1
ATOM 1935 C C . LEU A 1 252 ? -8.651 7.900 1.693 1.00 95.38 252 LEU A C 1
ATOM 1937 O O . LEU A 1 252 ? -9.749 7.800 2.238 1.00 95.38 252 LEU A O 1
ATOM 1941 N N . ARG A 1 253 ? -8.495 7.719 0.379 1.00 93.12 253 ARG A N 1
ATOM 1942 C CA . ARG A 1 253 ? -9.603 7.369 -0.515 1.00 93.12 253 ARG A CA 1
ATOM 1943 C C . ARG A 1 253 ? -10.196 6.000 -0.180 1.00 93.12 253 ARG A C 1
ATOM 1945 O O . ARG A 1 253 ? -11.425 5.869 -0.196 1.00 93.12 253 ARG A O 1
ATOM 1952 N N . ALA A 1 254 ? -9.351 5.016 0.133 1.00 94.06 254 ALA A N 1
ATOM 1953 C CA . ALA A 1 254 ? -9.776 3.686 0.571 1.00 94.06 254 ALA A CA 1
ATOM 1954 C C . ALA A 1 254 ? -10.470 3.738 1.942 1.00 94.06 254 ALA A C 1
ATOM 1956 O O . ALA A 1 254 ? -11.569 3.211 2.099 1.00 94.06 254 ALA A O 1
ATOM 1957 N N . LEU A 1 255 ? -9.887 4.455 2.906 1.00 95.50 255 LEU A N 1
ATOM 1958 C CA . LEU A 1 255 ? -10.482 4.684 4.223 1.00 95.50 255 LEU A CA 1
ATOM 1959 C C . LEU A 1 255 ? -11.848 5.353 4.114 1.00 95.50 255 LEU A C 1
ATOM 1961 O O . LEU A 1 255 ? -12.789 4.909 4.761 1.00 95.50 255 LEU A O 1
ATOM 1965 N N . LYS A 1 256 ? -11.986 6.372 3.262 1.00 93.25 256 LYS A N 1
ATOM 1966 C CA . LYS A 1 256 ? -13.266 7.042 3.025 1.00 93.25 256 LYS A CA 1
ATOM 1967 C C . LYS A 1 256 ? -14.314 6.074 2.474 1.00 93.25 256 LYS A C 1
ATOM 1969 O O . LYS A 1 256 ? -15.436 6.065 2.968 1.00 93.25 256 LYS A O 1
ATOM 1974 N N . ALA A 1 257 ? -13.941 5.228 1.507 1.00 90.94 257 ALA A N 1
ATOM 1975 C CA . ALA A 1 257 ? -14.833 4.206 0.954 1.00 90.94 257 ALA A CA 1
ATOM 1976 C C . ALA A 1 257 ? -15.360 3.254 2.040 1.00 90.94 257 ALA A C 1
ATOM 1978 O O . ALA A 1 257 ? -16.558 2.986 2.097 1.00 90.94 257 ALA A O 1
ATOM 1979 N N . VAL A 1 258 ? -14.466 2.783 2.915 1.00 92.06 258 VAL A N 1
ATOM 1980 C CA . VAL A 1 258 ? -14.782 1.819 3.978 1.00 92.06 258 VAL A CA 1
ATOM 1981 C C . VAL A 1 258 ? -15.560 2.462 5.132 1.00 92.06 258 VAL A C 1
ATOM 1983 O O . VAL A 1 258 ? -16.525 1.880 5.617 1.00 92.06 258 VAL A O 1
ATOM 1986 N N . LEU A 1 259 ? -15.159 3.654 5.581 1.00 91.88 259 LEU A N 1
ATOM 1987 C CA . LEU A 1 259 ? -15.697 4.298 6.785 1.00 91.88 259 LEU A CA 1
ATOM 1988 C C . LEU A 1 259 ? -16.985 5.081 6.546 1.00 91.88 259 LEU A C 1
ATOM 1990 O O . LEU A 1 259 ? -17.818 5.170 7.449 1.00 91.88 259 LEU A O 1
ATOM 1994 N N . GLU A 1 260 ? -17.134 5.698 5.375 1.00 84.44 260 GLU A N 1
ATOM 1995 C CA . GLU A 1 260 ? -18.295 6.541 5.074 1.00 84.44 260 GLU A CA 1
ATOM 1996 C C . GLU A 1 260 ? -19.386 5.786 4.314 1.00 84.44 260 GLU A C 1
ATOM 1998 O O . GLU A 1 260 ? -20.464 6.342 4.134 1.00 84.44 260 GLU A O 1
ATOM 2003 N N . GLY A 1 261 ? -19.138 4.531 3.910 1.00 68.19 261 GLY A N 1
ATOM 2004 C CA . GLY A 1 261 ? -20.110 3.731 3.164 1.00 68.19 261 GLY A CA 1
ATOM 2005 C C . GLY A 1 261 ? -20.538 4.454 1.893 1.00 68.19 261 GLY A C 1
ATOM 2006 O O . GLY A 1 261 ? -21.721 4.708 1.694 1.00 68.19 261 GLY A O 1
ATOM 2007 N N . VAL A 1 262 ? -19.561 4.874 1.084 1.00 60.56 262 VAL A N 1
ATOM 2008 C CA . VAL A 1 262 ? -19.824 5.737 -0.071 1.00 60.56 262 VAL A CA 1
ATOM 2009 C C . VAL A 1 262 ? -20.772 5.010 -1.034 1.00 60.56 262 VAL A C 1
ATOM 2011 O O . VAL A 1 262 ? -20.400 3.993 -1.609 1.00 60.56 262 VAL A O 1
ATOM 2014 N N . GLU A 1 263 ? -21.985 5.544 -1.211 1.00 54.09 263 GLU A N 1
ATOM 2015 C CA . GLU A 1 263 ? -23.025 4.963 -2.080 1.00 54.09 263 GLU A CA 1
ATOM 2016 C C . GLU A 1 263 ? -22.613 4.941 -3.563 1.00 54.09 263 GLU A C 1
ATOM 2018 O O . GLU A 1 263 ? -23.109 4.125 -4.336 1.00 54.09 263 GLU A O 1
ATOM 2023 N N . VAL A 1 264 ? -21.673 5.811 -3.957 1.00 55.09 264 VAL A N 1
ATOM 2024 C CA . VAL A 1 264 ? -21.132 5.915 -5.319 1.00 55.09 264 VAL A CA 1
ATOM 2025 C C . VAL A 1 264 ? -19.610 5.845 -5.282 1.00 55.09 264 VAL A C 1
ATOM 2027 O O . VAL A 1 264 ? -18.936 6.785 -4.855 1.00 55.09 264 VAL A O 1
ATOM 2030 N N . VAL A 1 265 ? -19.047 4.735 -5.753 1.00 58.88 265 VAL A N 1
ATOM 2031 C CA . VAL A 1 265 ? -17.600 4.515 -5.755 1.00 58.88 265 VAL A CA 1
ATOM 2032 C C . VAL A 1 265 ? -17.087 4.496 -7.189 1.00 58.88 265 VAL A C 1
ATOM 2034 O O . VAL A 1 265 ? -17.365 3.562 -7.929 1.00 58.88 265 VAL A O 1
ATOM 2037 N N . VAL A 1 266 ? -16.326 5.524 -7.573 1.00 56.28 266 VAL A N 1
ATOM 2038 C CA . VAL A 1 266 ? -15.458 5.461 -8.758 1.00 56.28 266 VAL A CA 1
ATOM 2039 C C . VAL A 1 266 ? -14.120 4.907 -8.283 1.00 56.28 266 VAL A C 1
ATOM 2041 O O . VAL A 1 266 ? -13.463 5.542 -7.443 1.00 56.28 266 VAL A O 1
ATOM 2044 N N . PHE A 1 267 ? -13.801 3.695 -8.721 1.00 56.31 267 PHE A N 1
ATOM 2045 C CA . PHE A 1 267 ? -12.456 3.136 -8.668 1.00 56.31 267 PHE A CA 1
ATOM 2046 C C . PHE A 1 267 ? -11.821 3.338 -10.023 1.00 56.31 267 PHE A C 1
ATOM 2048 O O . PHE A 1 267 ? -12.584 3.183 -11.002 1.00 56.31 267 PHE A O 1
#

Foldseek 3Di:
DAEEEEEEQDPLNLVLLQCVVVVVADHPAYEYEYPPVSVVVSCVSPVRYHYDHLVVVLQDEHLEYEDPNFDVCCLPRVLSNLQQQHEYAYALQLLCLDPVSVVSSVVSCVVRVYHYDDFLFPDPPLVVLLVQLPFPPKAKEKEKEDACVLCVVVCVVLVHDDPSPDQDKDWSDWAWPSVVSVVDSPLCSSVVSSCVSSVHIHIYTYIHHNPAPAMKMWMWIDDPVDTDIDIDHFHADPVRSSHGPVNSVSSSLVSRCSRVVPPDDDD

InterPro domains:
  IPR002811 Aspartate dehydrogenase [PF01958] (169-251)
  IPR005106 Aspartate/homoserine dehydrogenase, NAD-binding [PF03447] (8-119)
  IPR036291 NAD(P)-binding domain superfamily [SSF51735] (2-127)

Sequence (267 aa):
MRELLLFGLGPIGLEVLRAITKGLLKVDKVYAVAPHAEIAKAREILPKLIELDEDVAVKMKFSAVLEIAGPQKAKEYVPKFLMQGNTVIMMTSSLLADDDYMEEIKRITKAYGGRIVVPFGAVGGLDLVNALSVFEDLKVEVEVRRRPEVLADVLREAGFEVDATEDVPVVLYEGSAKEELRKVQKGINTIMAAVLAAGRDVNLRIVADASVKGSKYSLIIESPIAKAKLQAEYEVFEEDPKLSKIMAYSALRALKAVLEGVEVVVF

Secondary structure (DSSP, 8-state):
--EEEEES-SHHHHHHHHHHHTTSS--SEEEEES-HHHHHHHHHH-TTPEE--HHHHTTS--SEEEE-S-HHHHHHHHHHHHHTTPEEEES-GGGGGSHHHHHHHHHHHHHH--EEE---TT---HHHHHHHTT-TT-EEEEEEEE-GGGGHHHHHHTT----TT--S-EEEEEEEHHHHHHH--SS-TTHHHHHHHHTS--EEEEEE-TT-SSEEEEEEEE-SS-EEEEEEEE-B-SS-TTSBTHHHHHHHHHHHHHHHT-SS---

Mean predicted aligned error: 4.61 Å